Protein AF-A0A9P1DN57-F1 (afdb_monomer)

Organism: NCBI:txid2562237

Mean predicted aligned error: 20.78 Å

Foldseek 3Di:
DDDDDDDDDDDDDDDDDDDDDDDDDDDDDDDDDDDPDPPPPPDPDDDDDDDDDDDDDDDDDDDDDDDPDPDPPPLQVLLLVLQVVLLVPADPDDKDKDQDDDSVVSVCVSCVQWAWGMKIKDFFDFWADDDPDDDDPLAFQKKDKWFAAQPPRHIDPPDDIDGDPPDDPCVRGDTHHGGRMMMIITTHGDDPDDDPPDDPPPDDDDDDDDDDDDDDDDDDDDDDDDDDDDDDDDDDDDDD

Sequence (240 aa):
MKASSMTNEKALGCPLLMFHSHHGERNGPDEGESDVKRRRLNAKTTNPAGYPETAVPKDPDACPAGQVVPPASSQTDLQQEILMKALKIAPRVGKMVLERGELFEELQMLFPEYRIRVIELCKGTDRFRKPPVRLVSQEAPWRLSLGLHRHQLETVDLGPWMQWQGLSNRELCSKSPPLRLLISVFAQKTIPNSSEEKAPPSQSFEGMNPDDTQVENKRLGRASGAIGRDKTLGVDLHKG

Solvent-accessible surface area (backbone atoms only — not comparable to full-atom values): 16726 Å² total; per-residue (Å²): 136,84,87,83,88,83,87,90,86,82,90,80,82,83,85,78,86,80,81,84,84,81,90,80,91,81,91,85,86,84,89,82,92,72,84,85,66,77,82,77,82,82,73,83,78,77,79,81,88,84,76,88,84,78,78,85,82,89,84,90,84,81,85,81,82,84,79,87,69,81,78,74,52,65,65,55,52,52,48,44,51,51,52,56,53,48,58,72,73,41,44,92,73,63,74,39,78,40,78,63,56,70,74,49,50,56,50,36,68,74,38,72,62,32,50,68,58,40,34,37,33,35,49,66,38,46,47,45,70,66,77,92,61,93,71,62,88,79,60,40,40,32,36,37,47,47,33,25,31,58,82,82,66,41,75,45,93,66,61,70,76,37,78,49,80,87,51,52,73,66,64,41,46,29,80,45,71,60,20,40,31,41,39,40,40,28,16,24,74,54,75,79,82,76,72,87,75,75,75,76,83,78,75,84,77,77,90,76,86,90,83,86,83,88,79,89,87,82,89,89,78,89,78,89,83,88,82,90,79,92,84,84,87,87,85,90,81,90,85,136

pLDDT: mean 71.68, std 24.77, range [34.81, 98.62]

Radius of gyration: 38.37 Å; Cα contacts (8 Å, |Δi|>4): 231; chains: 1; bounding box: 112×97×105 Å

Nearest PDB structures (foldseek):
  8pe9-assembly1_A  TM=3.101E-01  e=2.186E+00  Homo sapiens

Structure (mmCIF, N/CA/C/O backbone):
data_AF-A0A9P1DN57-F1
#
_entry.id   AF-A0A9P1DN57-F1
#
loop_
_atom_site.group_PDB
_atom_site.id
_atom_site.type_symbol
_atom_site.label_atom_id
_atom_site.label_alt_id
_atom_site.label_comp_id
_atom_site.label_asym_id
_atom_site.label_entity_id
_atom_site.label_seq_id
_atom_site.pdbx_PDB_ins_code
_atom_site.Cartn_x
_atom_site.Cartn_y
_atom_site.Cartn_z
_atom_site.occupancy
_atom_site.B_iso_or_equiv
_atom_site.auth_seq_id
_atom_site.auth_comp_id
_atom_site.auth_asym_id
_atom_site.auth_atom_id
_atom_site.pdbx_PDB_model_num
ATOM 1 N N . MET A 1 1 ? 11.792 -67.894 -7.947 1.00 38.78 1 MET A N 1
ATOM 2 C CA . MET A 1 1 ? 11.966 -67.525 -9.369 1.00 38.78 1 MET A CA 1
ATOM 3 C C . MET A 1 1 ? 10.755 -66.714 -9.809 1.00 38.78 1 MET A C 1
ATOM 5 O O . MET A 1 1 ? 9.648 -67.153 -9.548 1.00 38.78 1 MET A O 1
ATOM 9 N N . LYS A 1 2 ? 11.020 -65.577 -10.467 1.00 41.06 2 LYS A N 1
ATOM 10 C CA . LYS A 1 2 ? 10.132 -64.708 -11.269 1.00 41.06 2 LYS A CA 1
ATOM 11 C C . LYS A 1 2 ? 9.012 -63.907 -10.577 1.00 41.06 2 LYS A C 1
ATOM 13 O O . LYS A 1 2 ? 7.957 -64.414 -10.225 1.00 41.06 2 LYS A O 1
ATOM 18 N N . ALA A 1 3 ? 9.290 -62.604 -10.511 1.00 42.53 3 ALA A N 1
ATOM 19 C CA . ALA A 1 3 ? 8.344 -61.497 -10.508 1.00 42.53 3 ALA A CA 1
ATOM 20 C C . ALA A 1 3 ? 7.537 -61.428 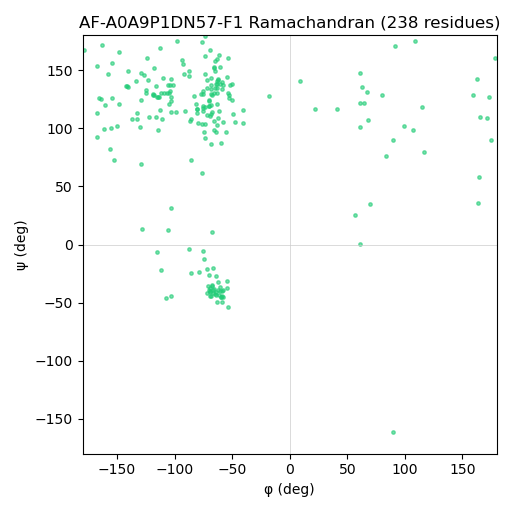-11.818 1.00 42.53 3 ALA A C 1
ATOM 22 O O . ALA A 1 3 ? 8.024 -61.900 -12.845 1.00 42.53 3 ALA A O 1
ATOM 23 N N . SER A 1 4 ? 6.384 -60.751 -11.784 1.00 51.56 4 SER A N 1
ATOM 24 C CA . SER A 1 4 ? 5.939 -59.874 -12.876 1.00 51.56 4 SER A CA 1
ATOM 25 C C . SER A 1 4 ? 4.880 -58.881 -12.392 1.00 51.56 4 SER A C 1
ATOM 27 O O . SER A 1 4 ? 3.819 -59.253 -11.900 1.00 51.56 4 SER A O 1
ATOM 29 N N . SER A 1 5 ? 5.239 -57.609 -12.545 1.00 45.25 5 SER A N 1
ATOM 30 C CA . SER A 1 5 ? 4.415 -56.406 -12.464 1.00 45.25 5 SER A CA 1
ATOM 31 C C . SER A 1 5 ? 3.532 -56.289 -13.710 1.00 45.25 5 SER A C 1
ATOM 33 O O . SER A 1 5 ? 3.994 -56.623 -14.800 1.00 45.25 5 SER A O 1
ATOM 35 N N . MET A 1 6 ? 2.317 -55.750 -13.577 1.00 46.22 6 MET A N 1
ATOM 36 C CA . MET A 1 6 ? 1.665 -55.026 -14.673 1.00 46.22 6 MET A CA 1
ATOM 37 C C . MET A 1 6 ? 1.002 -53.760 -14.128 1.00 46.22 6 MET A C 1
ATOM 39 O O . MET A 1 6 ? -0.005 -53.800 -13.424 1.00 46.22 6 MET A O 1
ATOM 43 N N . THR A 1 7 ? 1.619 -52.636 -14.472 1.00 47.09 7 THR A N 1
ATOM 44 C CA . THR A 1 7 ? 1.080 -51.280 -14.444 1.00 47.09 7 THR A CA 1
ATOM 45 C C . THR A 1 7 ? 0.060 -51.107 -15.575 1.00 47.09 7 THR A C 1
ATOM 47 O O . THR A 1 7 ? 0.246 -51.623 -16.676 1.00 47.09 7 THR A O 1
ATOM 50 N N . ASN A 1 8 ? -1.030 -50.382 -15.307 1.00 43.28 8 ASN A N 1
ATOM 51 C CA . ASN A 1 8 ? -1.990 -49.945 -16.321 1.00 43.28 8 ASN A CA 1
ATOM 52 C C . ASN A 1 8 ? -1.877 -48.429 -16.485 1.00 43.28 8 ASN A C 1
ATOM 54 O O . ASN A 1 8 ? -2.291 -47.659 -15.622 1.00 43.28 8 ASN A O 1
ATOM 58 N N . GLU A 1 9 ? -1.317 -48.037 -17.616 1.00 49.59 9 GLU A N 1
ATOM 59 C CA . GLU A 1 9 ? -1.220 -46.680 -18.121 1.00 49.59 9 GLU A CA 1
ATOM 60 C C . GLU A 1 9 ? -1.906 -46.682 -19.488 1.00 49.59 9 GLU A C 1
ATOM 62 O O . GLU A 1 9 ? -1.425 -47.292 -20.442 1.00 49.59 9 GLU A O 1
ATOM 67 N N . LYS A 1 10 ? -3.073 -46.038 -19.587 1.00 50.28 10 LYS A N 1
ATOM 68 C CA . LYS A 1 10 ? -3.691 -45.724 -20.877 1.00 50.28 10 LYS A CA 1
ATOM 69 C C . LYS A 1 10 ? -4.150 -44.278 -20.900 1.00 50.28 10 LYS A C 1
ATOM 71 O O . LYS A 1 10 ? -5.107 -43.879 -20.244 1.00 50.28 10 LYS A O 1
ATOM 76 N N . ALA A 1 11 ? -3.389 -43.530 -21.685 1.00 44.34 11 ALA A N 1
ATOM 77 C CA . ALA A 1 11 ? -3.623 -42.174 -22.117 1.00 44.34 11 ALA A CA 1
ATOM 78 C C . ALA A 1 11 ? -4.897 -42.055 -22.969 1.00 44.34 11 ALA A C 1
ATOM 80 O O . ALA A 1 11 ? -5.141 -42.852 -23.873 1.00 44.34 11 ALA A O 1
ATOM 81 N N . LEU A 1 12 ? -5.654 -40.994 -22.713 1.00 53.34 12 LEU A N 1
ATOM 82 C CA . LEU A 1 12 ? -6.628 -40.376 -23.610 1.00 53.34 12 LEU A CA 1
ATOM 83 C C . LEU A 1 12 ? -6.277 -38.881 -23.516 1.00 53.34 12 LEU A C 1
ATOM 85 O O . LEU A 1 12 ? -6.282 -38.329 -22.424 1.00 53.34 12 LEU A O 1
ATOM 89 N N . GLY A 1 13 ? -5.785 -38.189 -24.537 1.00 39.78 13 GLY A N 1
ATOM 90 C CA . GLY A 1 13 ? -6.228 -38.179 -25.925 1.00 39.78 13 GLY A CA 1
ATOM 91 C C . GLY A 1 13 ? -6.709 -36.753 -26.201 1.00 39.78 13 GLY A C 1
ATOM 92 O O . GLY A 1 13 ? -7.896 -36.473 -26.094 1.00 39.78 13 GLY A O 1
ATOM 93 N N . CYS A 1 14 ? -5.769 -35.834 -26.443 1.00 38.41 14 CYS A N 1
ATOM 94 C CA . CYS A 1 14 ? -6.040 -34.425 -26.733 1.00 38.41 14 CYS A CA 1
ATOM 95 C C . CYS A 1 14 ? -6.690 -34.284 -28.123 1.00 38.41 14 CYS A C 1
ATOM 97 O O . CYS A 1 14 ? -6.072 -34.710 -29.102 1.00 38.41 14 CYS A O 1
ATOM 99 N N . PRO A 1 15 ? -7.879 -33.671 -28.265 1.00 46.28 15 PRO A N 1
ATOM 100 C CA . PRO A 1 15 ? -8.446 -33.410 -29.579 1.00 46.28 15 PRO A CA 1
ATOM 101 C C . PRO A 1 15 ? -7.817 -32.159 -30.208 1.00 46.28 15 PRO A C 1
ATOM 103 O O . PRO A 1 15 ? -7.979 -31.030 -29.744 1.00 46.28 15 PRO A O 1
ATOM 106 N N . LEU A 1 16 ? -7.084 -32.417 -31.288 1.00 44.28 16 LEU A N 1
ATOM 107 C CA . LEU A 1 16 ? -6.555 -31.478 -32.269 1.00 44.28 16 LEU A CA 1
ATOM 108 C C . LEU A 1 16 ? -7.719 -30.779 -32.999 1.00 44.28 16 LEU A C 1
ATOM 110 O O . LEU A 1 16 ? -8.537 -31.437 -33.639 1.00 44.28 16 LEU A O 1
ATOM 114 N N . LEU A 1 17 ? -7.792 -29.449 -32.918 1.00 46.12 17 LEU A N 1
ATOM 115 C CA . LEU A 1 17 ? -8.723 -28.644 -33.713 1.00 46.12 17 LEU A CA 1
ATOM 116 C C . LEU A 1 17 ? -8.255 -28.621 -35.177 1.00 46.12 17 LEU A C 1
ATOM 118 O O . LEU A 1 17 ? -7.221 -28.034 -35.496 1.00 46.12 17 LEU A O 1
ATOM 122 N N . MET A 1 18 ? -9.019 -29.269 -36.059 1.00 45.22 18 MET A N 1
ATOM 123 C CA . MET A 1 18 ? -8.832 -29.212 -37.509 1.00 45.22 18 MET A CA 1
ATOM 124 C C . MET A 1 18 ? -9.441 -27.928 -38.084 1.00 45.22 18 MET A C 1
ATOM 126 O O . MET A 1 18 ? -10.657 -27.734 -38.056 1.00 45.22 18 MET A O 1
ATOM 130 N N . PHE A 1 19 ? -8.594 -27.073 -38.653 1.00 45.06 19 PHE A N 1
ATOM 131 C CA . PHE A 1 19 ? -9.013 -25.968 -39.510 1.00 45.06 19 PHE A CA 1
ATOM 132 C C . PHE A 1 19 ? -9.296 -26.506 -40.917 1.00 45.06 19 PHE A C 1
ATOM 134 O O . PHE A 1 19 ? -8.399 -27.012 -41.590 1.00 45.06 19 PHE A O 1
ATOM 141 N N . HIS A 1 20 ? -10.549 -26.402 -41.358 1.00 45.03 20 HIS A N 1
ATOM 142 C CA . HIS A 1 20 ? -10.936 -26.695 -42.734 1.00 45.03 20 HIS A CA 1
ATOM 143 C C . HIS A 1 20 ? -10.482 -25.551 -43.648 1.00 45.03 20 HIS A C 1
ATOM 145 O O . HIS A 1 20 ? -10.901 -24.406 -43.484 1.00 45.03 20 HIS A O 1
ATOM 151 N N . SER A 1 21 ? -9.620 -25.882 -44.610 1.00 37.59 21 SER A N 1
ATOM 152 C CA . SER A 1 21 ? -9.239 -25.012 -45.723 1.00 37.59 21 SER A CA 1
ATOM 153 C C . SER A 1 21 ? -10.307 -25.088 -46.812 1.00 37.59 21 SER A C 1
ATOM 155 O O . SER A 1 21 ? -10.542 -26.161 -47.362 1.00 37.59 21 SER A O 1
ATOM 157 N N . HIS A 1 22 ? -10.923 -23.957 -47.153 1.00 49.34 22 HIS A N 1
ATOM 158 C CA . HIS A 1 22 ? -11.668 -23.814 -48.401 1.00 49.34 22 HIS A CA 1
ATOM 159 C C . HIS A 1 22 ? -10.832 -23.009 -49.397 1.00 49.34 22 HIS A C 1
ATOM 161 O O . HIS A 1 22 ? -10.557 -21.829 -49.192 1.00 49.34 22 HIS A O 1
ATOM 167 N N . HIS A 1 23 ? -10.430 -23.692 -50.469 1.00 41.44 23 HIS A N 1
ATOM 168 C CA . HIS A 1 23 ? -9.879 -23.112 -51.688 1.00 41.44 23 HIS A CA 1
ATOM 169 C C . HIS A 1 23 ? -10.924 -22.233 -52.384 1.00 41.44 23 HIS A C 1
ATOM 171 O O . HIS A 1 23 ? -12.063 -22.651 -52.591 1.00 41.44 23 HIS A O 1
ATOM 177 N N . GLY A 1 24 ? -10.496 -21.051 -52.816 1.00 36.50 24 GLY A N 1
ATOM 178 C CA . GLY A 1 24 ? -11.233 -20.179 -53.720 1.00 36.50 24 GLY A CA 1
ATOM 179 C C . GLY A 1 24 ? -10.263 -19.258 -54.447 1.00 36.50 24 GLY A C 1
ATOM 180 O O . GLY A 1 24 ? -10.057 -18.127 -54.024 1.00 36.50 24 GLY A O 1
ATOM 181 N N . GLU A 1 25 ? -9.647 -19.754 -55.522 1.00 35.12 25 GLU A N 1
ATOM 182 C CA . GLU A 1 25 ? -8.925 -18.920 -56.484 1.00 35.12 25 GLU A CA 1
ATOM 183 C C . GLU A 1 25 ? -9.915 -18.204 -57.413 1.00 35.12 25 GLU A C 1
ATOM 185 O O . GLU A 1 25 ? -10.763 -18.840 -58.049 1.00 35.12 25 GLU A O 1
ATOM 190 N N . ARG A 1 26 ? -9.765 -16.881 -57.555 1.00 39.47 26 ARG A N 1
ATOM 191 C CA . ARG A 1 26 ? -10.057 -16.184 -58.813 1.00 39.47 26 ARG A CA 1
ATOM 192 C C . ARG A 1 26 ? -9.241 -14.888 -58.918 1.00 39.47 26 ARG A C 1
ATOM 194 O O . ARG A 1 26 ? -9.265 -14.056 -58.021 1.00 39.47 26 ARG A O 1
ATOM 201 N N . ASN A 1 27 ? -8.517 -14.795 -60.031 1.00 37.38 27 ASN A N 1
ATOM 202 C CA . ASN A 1 27 ? -7.545 -13.776 -60.436 1.00 37.38 27 ASN A CA 1
ATOM 203 C C . ASN A 1 27 ? -8.120 -12.359 -60.648 1.00 37.38 27 ASN A C 1
ATOM 205 O O . ASN A 1 27 ? -9.232 -12.220 -61.156 1.00 37.38 27 ASN A O 1
ATOM 209 N N . GLY A 1 28 ? -7.292 -11.335 -60.395 1.00 34.81 28 GLY A N 1
ATOM 210 C CA . GLY A 1 28 ? -7.448 -9.948 -60.870 1.00 34.81 28 GLY A CA 1
ATOM 211 C C . GLY A 1 28 ? -6.394 -9.003 -60.249 1.00 34.81 28 GLY A C 1
ATOM 212 O O . GLY A 1 28 ? -6.261 -9.048 -59.030 1.00 34.81 28 GLY A O 1
ATOM 213 N N . PRO A 1 29 ? -5.617 -8.218 -61.030 1.00 47.22 29 PRO A N 1
ATOM 214 C CA . PRO A 1 29 ? -4.347 -7.629 -60.586 1.00 47.22 29 PRO A CA 1
ATOM 215 C C . PRO A 1 29 ? -4.455 -6.167 -60.110 1.00 47.22 29 PRO A C 1
ATOM 217 O O . PRO A 1 29 ? -5.476 -5.516 -60.307 1.00 47.22 29 PRO A O 1
ATOM 220 N N . ASP A 1 30 ? -3.311 -5.681 -59.621 1.00 38.56 30 ASP A N 1
ATOM 221 C CA . ASP A 1 30 ? -2.831 -4.292 -59.702 1.00 38.56 30 ASP A CA 1
ATOM 222 C C . ASP A 1 30 ? -3.024 -3.379 -58.471 1.00 38.56 30 ASP A C 1
ATOM 224 O O . ASP A 1 30 ? -4.092 -2.845 -58.192 1.00 38.56 30 ASP A O 1
ATOM 228 N N . GLU A 1 31 ? -1.896 -3.240 -57.766 1.00 41.47 31 GLU A N 1
ATOM 229 C CA . GLU A 1 31 ? -1.308 -2.010 -57.214 1.00 41.47 31 GLU A CA 1
ATOM 230 C C . GLU A 1 31 ? -2.026 -1.203 -56.118 1.00 41.47 31 GLU A C 1
ATOM 232 O O . GLU A 1 31 ? -3.122 -0.673 -56.262 1.00 41.47 31 GLU A O 1
ATOM 237 N N . GLY A 1 32 ? -1.323 -1.034 -54.990 1.00 39.16 32 GLY A N 1
ATOM 238 C CA . GLY A 1 32 ? -1.778 -0.165 -53.905 1.00 39.16 32 GLY A CA 1
ATOM 239 C C . GLY A 1 32 ? -1.062 -0.370 -52.577 1.00 39.16 32 GLY A C 1
ATOM 240 O O . GLY A 1 32 ? -1.680 -0.668 -51.561 1.00 39.16 32 GLY A O 1
ATOM 241 N N . GLU A 1 33 ? 0.254 -0.216 -52.591 1.00 43.34 33 GLU A N 1
ATOM 242 C CA . GLU A 1 33 ? 1.122 -0.112 -51.424 1.00 43.34 33 GLU A CA 1
ATOM 243 C C . GLU A 1 33 ? 0.629 0.935 -50.401 1.00 43.34 33 GLU A C 1
ATOM 245 O O . GLU A 1 33 ? 0.467 2.110 -50.714 1.00 43.34 33 GLU A O 1
ATOM 250 N N . SER A 1 34 ? 0.429 0.530 -49.143 1.00 49.06 34 SER A N 1
ATOM 251 C CA . SER A 1 34 ? 0.938 1.279 -47.984 1.00 49.06 34 SER A CA 1
ATOM 252 C C . SER A 1 34 ? 0.843 0.435 -46.712 1.00 49.06 34 SER A C 1
ATOM 254 O O . SER A 1 34 ? -0.145 0.411 -45.979 1.00 49.06 34 SER A O 1
ATOM 256 N N . ASP A 1 35 ? 1.948 -0.257 -46.446 1.00 43.09 35 ASP A N 1
ATOM 257 C CA . ASP A 1 35 ? 2.364 -0.705 -45.122 1.00 43.09 35 ASP A CA 1
ATOM 258 C C . ASP A 1 35 ? 2.227 0.495 -44.166 1.00 43.09 35 ASP A C 1
ATOM 260 O O . ASP A 1 35 ? 3.024 1.435 -44.222 1.00 43.09 35 ASP A O 1
ATOM 264 N N . VAL A 1 36 ? 1.211 0.521 -43.292 1.00 53.50 36 VAL A N 1
ATOM 265 C CA . VAL A 1 36 ? 1.113 1.536 -42.223 1.00 53.50 36 VAL A CA 1
ATOM 266 C C . VAL A 1 36 ? 2.111 1.165 -41.123 1.00 53.50 36 VAL A C 1
ATOM 268 O O . VAL A 1 36 ? 1.787 0.879 -39.967 1.00 53.50 36 VAL A O 1
ATOM 271 N N . LYS A 1 37 ? 3.385 1.158 -41.514 1.00 53.44 37 LYS A N 1
ATOM 272 C CA . LYS A 1 37 ? 4.540 1.118 -40.641 1.00 53.44 37 LYS A CA 1
ATOM 273 C C . LYS A 1 37 ? 4.561 2.437 -39.898 1.00 53.44 37 LYS A C 1
ATOM 275 O O . LYS A 1 37 ? 4.752 3.507 -40.474 1.00 53.44 37 LYS A O 1
ATOM 280 N N . ARG A 1 38 ? 4.358 2.352 -38.586 1.00 59.41 38 ARG A N 1
ATOM 281 C CA . ARG A 1 38 ? 4.538 3.455 -37.638 1.00 59.41 38 ARG A CA 1
ATOM 282 C C . ARG A 1 38 ? 5.790 4.254 -38.008 1.00 59.41 38 ARG A C 1
ATOM 284 O O . ARG A 1 38 ? 6.905 3.734 -37.945 1.00 59.41 38 ARG A O 1
ATOM 291 N N . ARG A 1 39 ? 5.593 5.519 -38.385 1.00 56.03 39 ARG A N 1
ATOM 292 C CA . ARG A 1 39 ? 6.660 6.471 -38.701 1.00 56.03 39 ARG A CA 1
ATOM 293 C C . ARG A 1 39 ? 7.568 6.608 -37.477 1.00 56.03 39 ARG A C 1
ATOM 295 O O . ARG A 1 39 ? 7.195 7.216 -36.477 1.00 56.03 39 ARG A O 1
ATOM 302 N N . ARG A 1 40 ? 8.754 6.003 -37.537 1.00 62.09 40 ARG A N 1
ATOM 303 C CA . ARG A 1 40 ? 9.794 6.131 -36.513 1.00 62.09 40 ARG A CA 1
ATOM 304 C C . ARG A 1 40 ? 10.404 7.526 -36.670 1.00 62.09 40 ARG A C 1
ATOM 306 O O . ARG A 1 40 ? 11.225 7.746 -37.555 1.00 62.09 40 ARG A O 1
ATOM 313 N N . LEU A 1 41 ? 9.934 8.490 -35.877 1.00 56.72 41 LEU A N 1
ATOM 314 C CA . LEU A 1 41 ? 10.502 9.839 -35.833 1.00 56.72 41 LEU A CA 1
ATOM 315 C C . LEU A 1 41 ? 11.901 9.773 -35.207 1.00 56.72 41 LEU A C 1
ATOM 317 O O . LEU A 1 41 ? 12.068 9.961 -34.008 1.00 56.72 41 LEU A O 1
ATOM 321 N N . ASN A 1 42 ? 12.916 9.513 -36.027 1.00 55.50 42 ASN A N 1
ATOM 322 C CA . ASN A 1 42 ? 14.298 9.815 -35.678 1.00 55.50 42 ASN A CA 1
ATOM 323 C C . ASN A 1 42 ? 14.568 11.277 -36.056 1.00 55.50 42 ASN A C 1
ATOM 325 O O . ASN A 1 42 ? 15.244 11.556 -37.043 1.00 55.50 42 ASN A O 1
ATOM 329 N N . ALA A 1 43 ? 14.006 12.216 -35.294 1.00 54.88 43 ALA A N 1
ATOM 330 C CA . ALA A 1 43 ? 14.438 13.605 -35.355 1.00 54.88 43 ALA A CA 1
ATOM 331 C C . ALA A 1 43 ? 15.626 13.764 -34.400 1.00 54.88 43 ALA A C 1
ATOM 333 O O . ALA A 1 43 ? 15.478 13.705 -33.181 1.00 54.88 43 ALA A O 1
ATOM 334 N N . LYS A 1 44 ? 16.824 13.918 -34.969 1.00 52.94 44 LYS A N 1
ATOM 335 C CA . LYS A 1 44 ? 17.994 14.431 -34.253 1.00 52.94 44 LYS A CA 1
ATOM 336 C C . LYS A 1 44 ? 17.687 15.874 -33.853 1.00 52.94 44 LYS A C 1
ATOM 338 O O . LYS A 1 44 ? 17.839 16.777 -34.668 1.00 52.94 44 LYS A O 1
ATOM 343 N N . THR A 1 45 ? 17.243 16.090 -32.621 1.00 53.38 45 THR A N 1
ATOM 344 C CA . THR A 1 45 ? 17.212 17.434 -32.040 1.00 53.38 45 THR A CA 1
ATOM 345 C C . THR A 1 45 ? 18.647 17.816 -31.705 1.00 53.38 45 THR A C 1
ATOM 347 O O . THR A 1 45 ? 19.231 17.303 -30.753 1.00 53.38 45 THR A O 1
ATOM 350 N N . THR A 1 46 ? 19.245 18.677 -32.525 1.00 63.97 46 THR A N 1
ATOM 351 C CA . THR A 1 46 ? 20.495 19.352 -32.180 1.00 63.97 46 THR A CA 1
ATOM 352 C C . THR A 1 46 ? 20.170 20.357 -31.081 1.00 63.97 46 THR A C 1
ATOM 354 O O . THR A 1 46 ? 19.331 21.234 -31.284 1.00 63.97 46 THR A O 1
ATOM 357 N N . ASN A 1 47 ? 20.782 20.208 -29.912 1.00 51.38 47 ASN A N 1
ATOM 358 C CA . ASN A 1 47 ? 20.632 21.160 -28.818 1.00 51.38 47 ASN A CA 1
ATOM 359 C C . ASN A 1 47 ? 21.324 22.481 -29.226 1.00 51.38 47 ASN A C 1
ATOM 361 O O . ASN A 1 47 ? 22.513 22.428 -29.552 1.00 51.38 47 ASN A O 1
ATOM 365 N N . PRO A 1 48 ? 20.632 23.634 -29.298 1.00 60.66 48 PRO A N 1
ATOM 366 C CA . PRO A 1 48 ? 21.280 24.893 -29.651 1.00 60.66 48 PRO A CA 1
ATOM 367 C C . PRO A 1 48 ? 22.306 25.298 -28.582 1.00 60.66 48 PRO A C 1
ATOM 369 O O . PRO A 1 48 ? 22.045 25.225 -27.383 1.00 60.66 48 PRO A O 1
ATOM 372 N N . ALA A 1 49 ? 23.491 25.710 -29.038 1.00 57.72 49 ALA A N 1
ATOM 373 C CA . ALA A 1 49 ? 24.587 26.172 -28.195 1.00 57.72 49 ALA A CA 1
ATOM 374 C C . ALA A 1 49 ? 24.243 27.527 -27.559 1.00 57.72 49 ALA A C 1
ATOM 376 O O . ALA A 1 49 ? 23.934 28.479 -28.274 1.00 57.72 49 ALA A O 1
ATOM 377 N N . GLY A 1 50 ? 24.309 27.622 -26.229 1.00 50.84 50 GLY A N 1
ATOM 378 C CA . GLY A 1 50 ? 24.072 28.899 -25.552 1.00 50.84 50 GLY A CA 1
ATOM 379 C C . GLY A 1 50 ? 23.790 28.841 -24.055 1.00 50.84 50 GLY A C 1
ATOM 380 O O . GLY A 1 50 ? 22.999 29.649 -23.583 1.00 50.84 50 GLY A O 1
ATOM 381 N N . TYR A 1 51 ? 24.412 27.932 -23.299 1.00 47.66 51 TYR A N 1
ATOM 382 C CA . TYR A 1 51 ? 24.432 28.049 -21.836 1.00 47.66 51 TYR A CA 1
ATOM 383 C C . TYR A 1 51 ? 25.876 28.195 -21.346 1.00 47.66 51 TYR A C 1
ATOM 385 O O . TYR A 1 51 ? 26.719 27.398 -21.761 1.00 47.66 51 TYR A O 1
ATOM 393 N N . PRO A 1 52 ? 26.184 29.210 -20.516 1.00 50.19 52 PRO A N 1
ATOM 394 C CA . PRO A 1 52 ? 27.532 29.426 -20.017 1.00 50.19 52 PRO A CA 1
ATOM 395 C C . PRO A 1 52 ? 27.963 28.282 -19.097 1.00 50.19 52 PRO A C 1
ATOM 397 O O . PRO A 1 52 ? 27.257 27.877 -18.174 1.00 50.19 52 PRO A O 1
ATOM 400 N N . GLU A 1 53 ? 29.154 27.786 -19.398 1.00 50.09 53 GLU A N 1
ATOM 401 C CA . GLU A 1 53 ? 29.911 26.769 -18.687 1.00 50.09 53 GLU A CA 1
ATOM 402 C C . GLU A 1 53 ? 30.324 27.299 -17.310 1.00 50.09 53 GLU A C 1
ATOM 404 O O . GLU A 1 53 ? 31.282 28.058 -17.174 1.00 50.09 53 GLU A O 1
ATOM 409 N N . THR A 1 54 ? 29.582 26.936 -16.264 1.00 45.41 54 THR A N 1
ATOM 410 C CA . THR A 1 54 ? 30.034 27.172 -14.892 1.00 45.41 54 THR A CA 1
ATOM 411 C C . THR A 1 54 ? 30.904 26.012 -14.440 1.00 45.41 54 THR A C 1
ATOM 413 O O . THR A 1 54 ? 30.423 24.909 -14.182 1.00 45.41 54 THR A O 1
ATOM 416 N N . ALA A 1 55 ? 32.194 26.331 -14.397 1.00 43.22 55 ALA A N 1
ATOM 417 C CA . ALA A 1 55 ? 33.322 25.637 -13.803 1.00 43.22 55 ALA A CA 1
ATOM 418 C C . ALA A 1 55 ? 32.986 24.567 -12.751 1.00 43.22 55 ALA A C 1
ATOM 420 O O . ALA A 1 55 ? 32.358 24.824 -11.726 1.00 43.22 55 ALA A O 1
ATOM 421 N N . VAL A 1 56 ? 33.547 23.384 -12.985 1.00 52.78 56 VAL A N 1
ATOM 422 C CA . VAL A 1 56 ? 33.883 22.404 -11.952 1.00 52.78 56 VAL A CA 1
ATOM 423 C C . VAL A 1 56 ? 35.085 22.936 -11.164 1.00 52.78 56 VAL A C 1
ATOM 425 O O . VAL A 1 56 ? 36.079 23.307 -11.790 1.00 52.78 56 VAL A O 1
ATOM 428 N N . PRO A 1 57 ? 35.071 22.879 -9.824 1.00 47.97 57 PRO A N 1
ATOM 429 C CA . PRO A 1 57 ? 36.311 22.684 -9.082 1.00 47.97 57 PRO A CA 1
ATOM 430 C C . PRO A 1 57 ? 36.390 21.247 -8.562 1.00 47.97 57 PRO A C 1
ATOM 432 O O . PRO A 1 57 ? 35.533 20.783 -7.812 1.00 47.97 57 PRO A O 1
ATOM 435 N N . LYS A 1 58 ? 37.445 20.550 -8.984 1.00 43.66 58 LYS A N 1
ATOM 436 C CA . LYS A 1 58 ? 38.026 19.422 -8.257 1.00 43.66 58 LYS A CA 1
ATOM 437 C C . LYS A 1 58 ? 38.967 20.021 -7.212 1.00 43.66 58 LYS A C 1
ATOM 439 O O . LYS A 1 58 ? 39.779 20.855 -7.593 1.00 43.66 58 LYS A O 1
ATOM 444 N N . ASP A 1 59 ? 38.835 19.642 -5.944 1.00 47.12 59 ASP A N 1
ATOM 445 C CA . ASP A 1 59 ? 39.880 18.905 -5.215 1.00 47.12 59 ASP A CA 1
ATOM 446 C C . ASP A 1 59 ? 39.492 18.626 -3.743 1.00 47.12 59 ASP A C 1
ATOM 448 O O . ASP A 1 59 ? 38.543 19.232 -3.234 1.00 47.12 59 ASP A O 1
ATOM 452 N N . PRO A 1 60 ? 40.151 17.639 -3.097 1.00 62.56 60 PRO A N 1
ATOM 453 C CA . PRO A 1 60 ? 39.684 16.931 -1.909 1.00 62.56 60 PRO A CA 1
ATOM 454 C C . PRO A 1 60 ? 40.409 17.379 -0.634 1.00 62.56 60 PRO A C 1
ATOM 456 O O . PRO A 1 60 ? 41.630 17.364 -0.605 1.00 62.56 60 PRO A O 1
ATOM 459 N N . ASP A 1 61 ? 39.676 17.700 0.430 1.00 47.44 61 ASP A N 1
ATOM 460 C CA . ASP A 1 61 ? 40.013 17.345 1.817 1.00 47.44 61 ASP A CA 1
ATOM 461 C C . ASP A 1 61 ? 38.924 17.853 2.778 1.00 47.44 61 ASP A C 1
ATOM 463 O O . ASP A 1 61 ? 38.099 18.688 2.412 1.00 47.44 61 ASP A O 1
ATOM 467 N N . ALA A 1 62 ? 38.984 17.379 4.021 1.00 37.38 62 ALA A N 1
ATOM 468 C CA . ALA A 1 6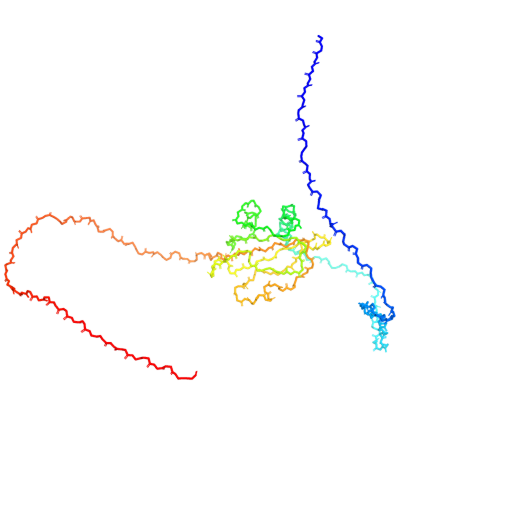2 ? 38.142 17.703 5.177 1.00 37.38 62 ALA A CA 1
ATOM 469 C C . ALA A 1 62 ? 36.875 16.849 5.360 1.00 37.38 62 ALA A C 1
ATOM 471 O O . ALA A 1 62 ? 35.755 17.188 4.982 1.00 37.38 62 ALA A O 1
ATOM 472 N N . CYS A 1 63 ? 37.072 15.764 6.108 1.00 45.44 63 CYS A N 1
ATOM 473 C CA . CYS A 1 63 ? 36.052 15.211 6.989 1.00 45.44 63 CYS A CA 1
ATOM 474 C C . CYS A 1 63 ? 35.616 16.270 8.021 1.00 45.44 63 CYS A C 1
ATOM 476 O O . CYS A 1 63 ? 36.481 16.806 8.718 1.00 45.44 63 CYS A O 1
ATOM 478 N N . PRO A 1 64 ? 34.312 16.473 8.263 1.00 47.03 64 PRO A N 1
ATOM 479 C CA . PRO A 1 64 ? 33.831 16.869 9.572 1.00 47.03 64 PRO A CA 1
ATOM 480 C C . PRO A 1 64 ? 33.316 15.622 10.286 1.00 47.03 64 PRO A C 1
ATOM 482 O O . PRO A 1 64 ? 32.341 14.984 9.887 1.00 47.03 64 PRO A O 1
ATOM 485 N N . ALA A 1 65 ? 34.020 15.276 11.355 1.00 47.69 65 ALA A N 1
ATOM 486 C CA . ALA A 1 65 ? 33.572 14.332 12.354 1.00 47.69 65 ALA A CA 1
ATOM 487 C C . ALA A 1 65 ? 32.198 14.727 12.927 1.00 47.69 65 ALA A C 1
ATOM 489 O O . ALA A 1 65 ? 31.931 15.897 13.191 1.00 47.69 65 ALA A O 1
ATOM 490 N N . GLY A 1 66 ? 31.391 13.706 13.221 1.00 49.16 66 GLY A N 1
ATOM 491 C CA . GLY A 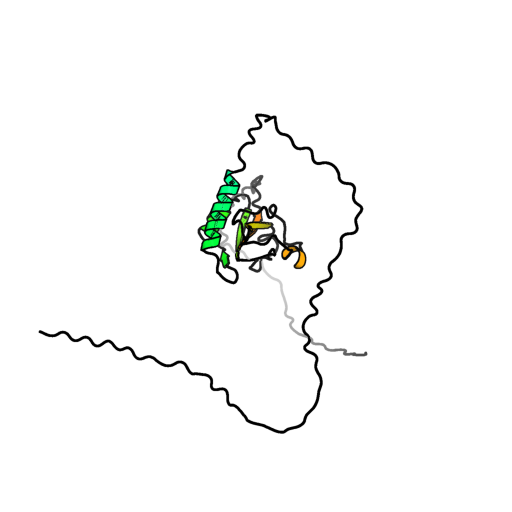1 66 ? 30.493 13.725 14.372 1.00 49.16 66 GLY A CA 1
ATOM 492 C C . GLY A 1 66 ? 29.150 14.424 14.191 1.00 49.16 66 GLY A C 1
ATOM 493 O O . GLY A 1 66 ? 28.900 15.450 14.812 1.00 49.16 66 GLY A O 1
ATOM 494 N N . GLN A 1 67 ? 28.222 13.765 13.500 1.00 44.78 67 GLN A N 1
ATOM 495 C CA . GLN A 1 67 ? 26.839 13.708 13.978 1.00 44.78 67 GLN A CA 1
ATOM 496 C C . GLN A 1 67 ? 26.389 12.250 13.951 1.00 44.78 67 GLN A C 1
ATOM 498 O O . GLN A 1 67 ? 26.08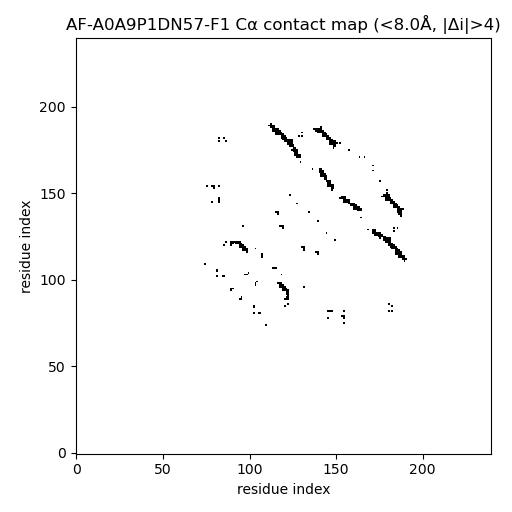7 11.688 12.902 1.00 44.78 67 GLN A O 1
ATOM 503 N N . VAL A 1 68 ? 26.399 11.617 15.124 1.00 51.56 68 VAL A N 1
ATOM 504 C CA . VAL A 1 68 ? 25.759 10.318 15.325 1.00 51.56 68 VAL A CA 1
ATOM 505 C C . VAL A 1 68 ? 24.259 10.591 15.345 1.00 51.56 68 VAL A C 1
ATOM 507 O O . VAL A 1 68 ? 23.691 10.958 16.370 1.00 51.56 68 VAL A O 1
ATOM 510 N N . VAL A 1 69 ? 23.632 10.503 14.176 1.00 55.19 69 VAL A N 1
ATOM 511 C CA . VAL A 1 69 ? 22.174 10.478 14.055 1.00 55.19 69 VAL A CA 1
ATOM 512 C C . VAL A 1 69 ? 21.707 9.145 14.662 1.00 55.19 69 VAL A C 1
ATOM 514 O O . VAL A 1 69 ? 22.280 8.107 14.321 1.00 55.19 69 VAL A O 1
ATOM 517 N N . PRO A 1 70 ? 20.725 9.121 15.580 1.00 51.38 70 PRO A N 1
ATOM 518 C CA . PRO A 1 70 ? 20.221 7.867 16.139 1.00 51.38 70 PRO A CA 1
ATOM 519 C C . PRO A 1 70 ? 19.607 7.008 15.013 1.00 51.38 70 PRO A C 1
ATOM 521 O O . PRO A 1 70 ? 18.991 7.559 14.097 1.00 51.38 70 PRO A O 1
ATOM 524 N N . PRO A 1 71 ? 19.786 5.675 15.020 1.00 47.94 71 PRO A N 1
ATOM 525 C CA . PRO A 1 71 ? 19.554 4.859 13.836 1.00 47.94 71 PRO A CA 1
ATOM 526 C C . PRO A 1 71 ? 18.055 4.653 13.583 1.00 47.94 71 PRO A C 1
ATOM 528 O O . PRO A 1 71 ? 17.416 3.797 14.187 1.00 47.94 71 PRO A O 1
ATOM 531 N N . ALA A 1 72 ? 17.509 5.371 12.603 1.00 52.84 72 ALA A N 1
ATOM 532 C CA . ALA A 1 72 ? 16.225 5.060 11.964 1.00 52.84 72 ALA A CA 1
ATOM 533 C C . ALA A 1 72 ? 16.258 3.747 11.136 1.00 52.84 72 ALA A C 1
ATOM 535 O O . ALA A 1 72 ? 15.343 3.467 10.360 1.00 52.84 72 ALA A O 1
ATOM 536 N N . SER A 1 73 ? 17.321 2.944 11.263 1.00 59.72 73 SER A N 1
ATOM 537 C CA . SER A 1 73 ? 17.543 1.736 10.467 1.00 59.72 73 SER A CA 1
ATOM 538 C C . SER A 1 73 ? 16.589 0.603 10.842 1.00 59.72 73 SER A C 1
ATOM 540 O O . SER A 1 73 ? 16.094 -0.079 9.953 1.00 59.72 73 SER A O 1
ATOM 542 N N . SER A 1 74 ? 16.222 0.455 12.120 1.00 80.69 74 SER A N 1
ATOM 543 C CA . SER A 1 74 ? 15.491 -0.732 12.592 1.00 80.69 74 SER A CA 1
ATOM 544 C C . SER A 1 74 ? 14.141 -0.948 11.900 1.00 80.69 74 SER A C 1
ATOM 546 O O . SER A 1 74 ? 13.839 -2.059 11.473 1.00 80.69 74 SER A O 1
ATOM 548 N N . GLN A 1 75 ? 13.328 0.099 11.738 1.00 86.81 75 GLN A N 1
ATOM 549 C CA . GLN A 1 75 ? 12.019 -0.039 11.096 1.00 86.81 75 GLN A CA 1
ATOM 550 C C . GLN A 1 75 ? 12.143 -0.308 9.592 1.00 86.81 75 GLN A C 1
ATOM 552 O O . GLN A 1 75 ? 11.390 -1.115 9.049 1.00 86.81 75 GLN A O 1
ATOM 557 N N . THR A 1 76 ? 13.095 0.345 8.924 1.00 91.19 76 THR A N 1
ATOM 558 C CA . THR A 1 76 ? 13.343 0.163 7.486 1.00 91.19 76 THR A CA 1
ATOM 559 C C . THR A 1 76 ? 13.858 -1.247 7.195 1.00 91.19 76 THR A C 1
ATOM 561 O O . THR A 1 76 ? 13.412 -1.876 6.235 1.00 91.19 76 THR A O 1
ATOM 564 N N . ASP A 1 77 ? 14.720 -1.781 8.062 1.00 93.31 77 ASP A N 1
ATOM 565 C CA . ASP A 1 77 ? 15.236 -3.148 7.971 1.00 93.31 77 ASP A CA 1
ATOM 566 C C . ASP A 1 77 ? 14.105 -4.181 8.132 1.00 93.31 77 ASP A C 1
ATOM 568 O O . ASP A 1 77 ? 13.989 -5.113 7.333 1.00 93.31 77 ASP A O 1
ATOM 572 N N . LEU A 1 78 ? 13.198 -3.971 9.096 1.00 95.19 78 LEU A N 1
ATOM 573 C CA . LEU A 1 78 ? 12.007 -4.814 9.276 1.00 95.19 78 LEU A CA 1
ATOM 574 C C . LEU A 1 78 ? 11.055 -4.737 8.072 1.00 95.19 78 LEU A C 1
ATOM 576 O O . LEU A 1 78 ? 10.526 -5.756 7.622 1.00 95.19 78 LEU A O 1
ATOM 580 N N . GLN A 1 79 ? 10.851 -3.543 7.508 1.00 96.00 79 GLN A N 1
ATOM 581 C CA . GLN A 1 79 ? 10.068 -3.377 6.281 1.00 96.00 79 GLN A CA 1
ATOM 582 C C . GLN A 1 79 ? 10.695 -4.132 5.109 1.00 96.00 79 GLN A C 1
ATOM 584 O O . GLN A 1 79 ? 9.973 -4.795 4.361 1.00 96.00 79 GLN A O 1
ATOM 589 N N . GLN A 1 80 ? 12.019 -4.058 4.954 1.00 96.69 80 GLN A N 1
ATOM 590 C CA . GLN A 1 80 ? 12.744 -4.795 3.925 1.00 96.69 80 GLN A CA 1
ATOM 591 C C . GLN A 1 80 ? 12.542 -6.305 4.095 1.00 96.69 80 GLN A C 1
ATOM 593 O O . GLN A 1 80 ? 12.243 -6.992 3.117 1.00 96.69 80 GLN A O 1
ATOM 598 N N . GLU A 1 81 ? 12.636 -6.835 5.317 1.00 97.12 81 GLU A N 1
ATOM 599 C CA . GLU A 1 81 ? 12.397 -8.257 5.588 1.00 97.12 81 GLU A CA 1
ATOM 600 C C . GLU A 1 81 ? 10.978 -8.686 5.177 1.00 97.12 81 GLU A C 1
ATOM 602 O O . GLU A 1 81 ? 10.808 -9.648 4.416 1.00 97.12 81 GLU A O 1
ATOM 607 N N . ILE A 1 82 ? 9.961 -7.935 5.608 1.00 98.00 82 ILE A N 1
ATOM 608 C CA . ILE A 1 82 ? 8.551 -8.169 5.263 1.00 98.00 82 ILE A CA 1
ATOM 609 C C . ILE A 1 82 ? 8.345 -8.113 3.747 1.00 98.00 82 ILE A C 1
ATOM 611 O O . ILE A 1 82 ? 7.685 -8.982 3.172 1.00 98.00 82 ILE A O 1
ATOM 615 N N . LEU A 1 83 ? 8.937 -7.131 3.066 1.00 98.38 83 LEU A N 1
ATOM 616 C CA . LEU A 1 83 ? 8.861 -7.002 1.612 1.00 98.38 83 LEU A CA 1
ATOM 617 C C . LEU A 1 83 ? 9.495 -8.202 0.899 1.00 98.38 83 LEU A C 1
ATOM 619 O O . LEU A 1 83 ? 8.941 -8.700 -0.085 1.00 98.38 83 LEU A O 1
ATOM 623 N N . MET A 1 84 ? 10.612 -8.720 1.407 1.00 98.12 84 MET A N 1
ATOM 624 C CA . MET A 1 84 ? 11.263 -9.910 0.858 1.00 98.12 84 MET A CA 1
ATOM 625 C C . MET A 1 84 ? 10.443 -11.185 1.094 1.00 98.12 84 MET A C 1
ATOM 627 O O . MET A 1 84 ? 10.358 -12.026 0.193 1.00 98.12 84 MET A O 1
ATOM 631 N N . LYS A 1 85 ? 9.782 -11.334 2.250 1.00 98.12 85 LYS A N 1
ATOM 632 C CA . LYS A 1 85 ? 8.818 -12.425 2.501 1.00 98.12 85 LYS A CA 1
ATOM 633 C C . LYS A 1 85 ? 7.618 -12.328 1.559 1.00 98.12 85 LYS A C 1
ATOM 635 O O . LYS A 1 85 ? 7.295 -13.290 0.859 1.00 98.12 85 LYS A O 1
ATOM 640 N N . ALA A 1 86 ? 7.020 -11.144 1.457 1.00 98.38 86 ALA A N 1
ATOM 641 C CA . ALA A 1 86 ? 5.904 -10.855 0.567 1.00 98.38 86 ALA A CA 1
ATOM 642 C C . ALA A 1 86 ? 6.242 -11.143 -0.906 1.00 98.38 86 ALA A C 1
ATOM 644 O O . ALA A 1 86 ? 5.422 -11.701 -1.638 1.00 98.38 86 ALA A O 1
ATOM 645 N N . LEU A 1 87 ? 7.469 -10.834 -1.343 1.00 98.19 87 LEU A N 1
ATOM 646 C CA . LEU A 1 87 ? 7.941 -11.105 -2.702 1.00 98.19 87 LEU A CA 1
ATOM 647 C C . LEU A 1 87 ? 7.927 -12.604 -3.031 1.00 98.19 87 LEU A C 1
ATOM 649 O O . LEU A 1 87 ? 7.613 -12.969 -4.169 1.00 98.19 87 LEU A O 1
ATOM 653 N N . LYS A 1 88 ? 8.241 -13.471 -2.062 1.00 97.88 88 LYS A N 1
ATOM 654 C CA . LYS A 1 88 ? 8.250 -14.931 -2.245 1.00 97.88 88 LYS A CA 1
ATOM 655 C C . LYS A 1 88 ? 6.838 -15.485 -2.429 1.00 97.88 88 LYS A C 1
ATOM 657 O O . LYS A 1 88 ? 6.624 -16.275 -3.342 1.00 97.88 88 LYS A O 1
ATOM 662 N N . ILE A 1 89 ? 5.882 -15.028 -1.619 1.00 97.75 89 ILE A N 1
ATOM 663 C CA . ILE A 1 89 ? 4.511 -15.565 -1.621 1.00 97.75 89 ILE A CA 1
ATOM 664 C C . ILE A 1 89 ? 3.593 -14.915 -2.663 1.00 97.75 89 ILE A C 1
ATOM 666 O O . ILE A 1 89 ? 2.609 -15.519 -3.082 1.00 97.75 89 ILE A O 1
ATOM 670 N N . ALA A 1 90 ? 3.884 -13.685 -3.098 1.00 97.56 90 ALA A N 1
ATOM 671 C CA . ALA A 1 90 ? 3.029 -12.982 -4.046 1.00 97.56 90 ALA A CA 1
ATOM 672 C C . ALA A 1 90 ? 2.955 -13.712 -5.407 1.00 97.56 90 ALA A C 1
ATOM 674 O O . ALA A 1 90 ? 3.977 -14.199 -5.916 1.00 97.56 90 ALA A O 1
ATOM 675 N N . PRO A 1 91 ? 1.771 -13.763 -6.044 1.00 96.88 91 PRO A N 1
ATOM 676 C CA . PRO A 1 91 ? 1.569 -14.495 -7.287 1.00 96.88 91 PRO A CA 1
ATOM 677 C C . PRO A 1 91 ? 2.382 -13.875 -8.423 1.00 96.88 91 PRO A C 1
ATOM 679 O O . PRO A 1 91 ? 2.657 -12.673 -8.438 1.00 96.88 91 PRO A O 1
ATOM 682 N N . ARG A 1 92 ? 2.771 -14.698 -9.406 1.00 94.62 92 ARG A N 1
ATOM 683 C CA . ARG A 1 92 ? 3.521 -14.223 -10.583 1.00 94.62 92 ARG A CA 1
ATOM 684 C C . ARG A 1 92 ? 2.726 -13.189 -11.386 1.00 94.62 92 ARG A C 1
ATOM 686 O O . ARG A 1 92 ? 3.314 -12.228 -11.871 1.00 94.62 92 ARG A O 1
ATOM 693 N N . VAL A 1 93 ? 1.421 -13.409 -11.538 1.00 94.62 93 VAL A N 1
ATOM 694 C CA . VAL A 1 93 ? 0.489 -12.540 -12.266 1.00 94.62 93 VAL A CA 1
ATOM 695 C C . VAL A 1 93 ? -0.757 -12.338 -11.410 1.00 94.62 93 VAL A C 1
ATOM 697 O O . VAL A 1 93 ? -1.233 -13.279 -10.780 1.00 94.62 93 VAL A O 1
ATOM 700 N N . GLY A 1 94 ? -1.293 -11.118 -11.412 1.00 94.62 94 GLY A N 1
ATOM 701 C CA . GLY A 1 94 ? -2.466 -10.749 -10.626 1.00 94.62 94 GLY A CA 1
ATOM 702 C C . GLY A 1 94 ? -2.111 -10.229 -9.234 1.00 94.62 94 GLY A C 1
ATOM 703 O O . GLY A 1 94 ? -0.986 -9.799 -8.980 1.00 94.62 94 GLY A O 1
ATOM 704 N N . LYS A 1 95 ? -3.109 -10.242 -8.349 1.00 95.75 95 LYS A N 1
ATOM 705 C CA . LYS A 1 95 ? -3.001 -9.767 -6.968 1.00 95.75 95 LYS A CA 1
ATOM 706 C C . LYS A 1 95 ? -3.268 -10.898 -5.987 1.00 95.75 95 LYS A C 1
ATOM 708 O O . LYS A 1 95 ? -4.052 -11.795 -6.285 1.00 95.75 95 LYS A O 1
ATOM 713 N N . MET A 1 96 ? -2.673 -10.805 -4.807 1.00 98.06 96 MET A N 1
ATOM 714 C CA . MET A 1 96 ? -3.059 -11.602 -3.646 1.00 98.06 96 MET A CA 1
ATOM 715 C C . MET A 1 96 ? -3.581 -10.677 -2.558 1.00 98.06 96 MET A C 1
ATOM 717 O O . MET A 1 96 ? -3.011 -9.614 -2.322 1.00 98.06 96 MET A O 1
ATOM 721 N N . VAL A 1 97 ? -4.685 -11.073 -1.936 1.00 98.38 97 VAL A N 1
ATOM 722 C CA . VAL A 1 97 ? -5.361 -10.298 -0.899 1.00 98.38 97 VAL A CA 1
ATOM 723 C C . VAL A 1 97 ? -5.239 -11.061 0.407 1.00 98.38 97 VAL A C 1
ATOM 725 O O . VAL A 1 97 ? -5.576 -12.243 0.453 1.00 98.38 97 VAL A O 1
ATOM 728 N N . LEU A 1 98 ? -4.746 -10.395 1.445 1.00 98.38 98 LEU A N 1
ATOM 729 C CA . LEU A 1 98 ? -4.584 -10.963 2.775 1.00 98.38 98 LEU A CA 1
ATOM 730 C C . LEU A 1 98 ? -5.497 -10.229 3.755 1.00 98.38 98 LEU A C 1
ATOM 732 O O . LEU A 1 98 ? -5.447 -9.005 3.869 1.00 98.38 98 LEU A O 1
ATOM 736 N N . GLU A 1 99 ? -6.306 -10.999 4.474 1.00 97.75 99 GLU A N 1
ATOM 737 C CA . GLU A 1 99 ? -7.120 -10.524 5.605 1.00 97.75 99 GLU A CA 1
ATOM 738 C C . GLU A 1 99 ? -6.688 -11.169 6.934 1.00 97.75 99 GLU A C 1
ATOM 740 O O . GLU A 1 99 ? -7.215 -10.829 7.986 1.00 97.75 99 GLU A O 1
ATOM 745 N N . ARG A 1 100 ? -5.760 -12.134 6.874 1.00 97.25 100 ARG A N 1
ATOM 746 C CA . ARG A 1 100 ? -5.182 -12.878 8.001 1.00 97.25 100 ARG A CA 1
ATOM 747 C C . ARG A 1 100 ? -3.889 -13.579 7.570 1.00 97.25 100 ARG A C 1
ATOM 749 O O . ARG A 1 100 ? -3.618 -13.660 6.368 1.00 97.25 100 ARG A O 1
ATOM 756 N N . GLY A 1 101 ? -3.166 -14.153 8.530 1.00 97.50 101 GLY A N 1
ATOM 757 C CA . GLY A 1 101 ? -1.976 -14.982 8.314 1.00 97.50 101 GLY A CA 1
ATOM 758 C C . GLY A 1 101 ? -0.680 -14.293 8.736 1.00 97.50 101 GLY A C 1
ATOM 759 O O . GLY A 1 101 ? -0.680 -13.117 9.075 1.00 97.50 101 GLY A O 1
ATOM 760 N N . GLU A 1 102 ? 0.432 -15.020 8.657 1.00 97.38 102 GLU A N 1
ATOM 761 C CA . GLU A 1 102 ? 1.726 -14.601 9.221 1.00 97.38 102 GLU A CA 1
ATOM 762 C C . GLU A 1 102 ? 2.174 -13.211 8.745 1.00 97.38 102 GLU A C 1
ATOM 764 O O . GLU A 1 102 ? 2.381 -12.314 9.552 1.00 97.38 102 GLU A O 1
ATOM 769 N N . LEU A 1 103 ? 2.225 -12.975 7.427 1.00 97.69 103 LEU A N 1
ATOM 770 C CA . LEU A 1 103 ? 2.627 -11.669 6.882 1.00 97.69 103 LEU A CA 1
ATOM 771 C C . LEU A 1 103 ? 1.671 -10.535 7.299 1.00 97.69 103 LEU A C 1
ATOM 773 O O . LEU A 1 103 ? 2.081 -9.384 7.434 1.00 97.69 103 LEU A O 1
ATOM 777 N N . PHE A 1 104 ? 0.385 -10.851 7.468 1.00 98.56 104 PHE A N 1
ATOM 778 C CA . PHE A 1 104 ? -0.606 -9.882 7.927 1.00 98.56 104 PHE A CA 1
ATOM 779 C C . PHE A 1 104 ? -0.346 -9.498 9.387 1.00 98.56 104 PHE A C 1
ATOM 781 O O . PHE A 1 104 ? -0.372 -8.315 9.718 1.00 98.56 104 PHE A O 1
ATOM 788 N N . GLU A 1 105 ? -0.060 -10.481 10.238 1.00 98.31 105 GLU A N 1
ATOM 789 C CA . GLU A 1 105 ? 0.260 -10.286 11.653 1.00 98.31 105 GLU A CA 1
ATOM 790 C C . GLU A 1 105 ? 1.586 -9.537 11.837 1.00 98.31 105 GLU A C 1
ATOM 792 O O . GLU A 1 105 ? 1.636 -8.588 12.616 1.00 98.31 105 GLU A O 1
ATOM 797 N N . GLU A 1 106 ? 2.620 -9.858 11.051 1.00 97.81 106 GLU A N 1
ATOM 798 C CA . GLU A 1 106 ? 3.894 -9.121 11.041 1.00 97.81 106 GLU A CA 1
ATOM 799 C C . GLU A 1 106 ? 3.687 -7.635 10.702 1.00 97.81 106 GLU A C 1
ATOM 801 O O . GLU A 1 106 ? 4.210 -6.751 11.383 1.00 97.81 106 GLU A O 1
ATOM 806 N N . LEU A 1 107 ? 2.872 -7.335 9.685 1.00 97.88 107 LEU A N 1
ATOM 807 C CA . LEU A 1 107 ? 2.535 -5.954 9.332 1.00 97.88 107 LEU A CA 1
ATOM 808 C C . LEU A 1 107 ? 1.684 -5.268 10.408 1.00 97.88 107 LEU A C 1
ATOM 810 O O . LEU A 1 107 ? 1.868 -4.078 10.654 1.00 97.88 107 LEU A O 1
ATOM 814 N N . GLN A 1 108 ? 0.779 -5.995 11.066 1.00 98.00 108 GLN A N 1
ATOM 815 C CA . GLN A 1 108 ? -0.017 -5.460 12.171 1.00 98.00 108 GLN A CA 1
ATOM 816 C C . GLN A 1 108 ? 0.860 -5.118 13.382 1.00 98.00 108 GLN A C 1
ATOM 818 O O . GLN A 1 108 ? 0.634 -4.094 14.026 1.00 98.00 108 GLN A O 1
ATOM 823 N N . MET A 1 109 ? 1.875 -5.933 13.673 1.00 97.00 109 MET A N 1
ATOM 824 C CA . MET A 1 109 ? 2.858 -5.652 14.720 1.00 97.00 109 MET A CA 1
ATOM 825 C C . MET A 1 109 ? 3.749 -4.458 14.379 1.00 97.00 109 MET A C 1
ATOM 827 O O . MET A 1 109 ? 4.123 -3.706 15.274 1.00 97.00 109 MET A O 1
ATOM 831 N N . LEU A 1 110 ? 4.078 -4.269 13.098 1.00 96.56 110 LEU A N 1
ATOM 832 C CA . LEU A 1 110 ? 4.903 -3.149 12.646 1.00 96.56 110 LEU A CA 1
ATOM 833 C C . LEU A 1 110 ? 4.182 -1.792 12.744 1.00 96.56 110 LEU A C 1
ATOM 835 O O . LEU A 1 110 ? 4.842 -0.761 12.863 1.00 96.56 110 LEU A O 1
ATOM 839 N N . PHE A 1 111 ? 2.847 -1.784 12.682 1.00 96.56 111 PHE A N 1
ATOM 840 C CA . PHE A 1 111 ? 2.024 -0.570 12.727 1.00 96.56 111 PHE A CA 1
ATOM 841 C C . PHE A 1 111 ? 0.900 -0.685 13.773 1.00 96.56 111 PHE A C 1
ATOM 843 O O . PHE A 1 111 ? -0.276 -0.772 13.404 1.00 96.56 111 PHE A O 1
ATOM 850 N N . PRO A 1 112 ? 1.222 -0.689 15.078 1.00 95.81 112 PRO A N 1
ATOM 851 C CA . PRO A 1 112 ? 0.234 -0.903 16.140 1.00 95.81 112 PRO A CA 1
ATOM 852 C C . PRO A 1 112 ? -0.801 0.233 16.274 1.00 95.81 112 PRO A C 1
ATOM 854 O O . PRO A 1 112 ? -1.902 0.025 16.787 1.00 95.81 112 PRO A O 1
ATOM 857 N N . GLU A 1 113 ? -0.504 1.427 15.759 1.00 96.44 113 GLU A N 1
ATOM 858 C CA . GLU A 1 113 ? -1.399 2.597 15.725 1.00 96.44 113 GLU A CA 1
ATOM 859 C C . GLU A 1 113 ? -2.505 2.471 14.666 1.00 96.44 113 GLU A C 1
ATOM 861 O O . GLU A 1 113 ? -3.382 3.333 14.544 1.00 96.44 113 GLU A O 1
ATOM 866 N N . TYR A 1 114 ? -2.458 1.413 13.860 1.00 97.56 114 TYR A N 1
ATOM 867 C CA . TYR A 1 114 ? -3.407 1.150 12.797 1.00 97.56 114 TYR A CA 1
ATOM 868 C C . TYR A 1 114 ? -3.935 -0.270 12.919 1.00 97.56 114 TYR A C 1
ATOM 870 O O . TYR A 1 114 ? -3.191 -1.239 12.864 1.00 97.56 114 TYR A O 1
ATOM 878 N N . ARG A 1 115 ? -5.253 -0.416 13.006 1.00 97.62 115 ARG A N 1
ATOM 879 C CA . ARG A 1 115 ? -5.921 -1.705 12.867 1.00 97.62 115 ARG A CA 1
ATOM 880 C C . ARG A 1 115 ? -6.028 -2.039 11.385 1.00 97.62 115 ARG A C 1
ATOM 882 O O . ARG A 1 115 ? -6.850 -1.454 10.671 1.00 97.62 115 ARG A O 1
ATOM 889 N N . ILE A 1 116 ? -5.192 -2.958 10.916 1.00 98.31 116 ILE A N 1
ATOM 890 C CA . ILE A 1 116 ? -5.177 -3.392 9.521 1.00 98.31 116 ILE A CA 1
ATOM 891 C C . ILE A 1 116 ? -6.461 -4.161 9.223 1.00 98.31 116 ILE A C 1
ATOM 893 O O . ILE A 1 116 ? -6.879 -5.038 9.977 1.00 98.31 116 ILE A O 1
ATOM 897 N N . ARG A 1 117 ? -7.091 -3.832 8.094 1.00 98.00 117 ARG A N 1
ATOM 898 C CA . ARG A 1 117 ? -8.286 -4.522 7.606 1.00 98.00 117 ARG A CA 1
ATOM 899 C C . ARG A 1 117 ? -7.977 -5.482 6.468 1.00 98.00 117 ARG A C 1
ATOM 901 O O . ARG A 1 117 ? -8.532 -6.579 6.427 1.00 98.00 117 ARG A O 1
ATOM 908 N N . VAL A 1 118 ? -7.155 -5.045 5.516 1.00 98.31 118 VAL A N 1
ATOM 909 C CA . VAL A 1 118 ? -6.832 -5.816 4.314 1.00 98.31 118 VAL A CA 1
ATOM 910 C C . VAL A 1 118 ? -5.513 -5.352 3.706 1.00 98.31 118 VAL A C 1
ATOM 912 O O . VAL A 1 118 ? -5.175 -4.166 3.741 1.00 98.31 118 VAL A O 1
ATOM 915 N N . ILE A 1 119 ? -4.785 -6.294 3.115 1.00 98.62 119 ILE A N 1
ATOM 916 C CA . ILE A 1 119 ? -3.504 -6.067 2.451 1.00 98.62 119 ILE A CA 1
ATOM 917 C C . ILE A 1 119 ? -3.592 -6.600 1.018 1.00 98.62 119 ILE A C 1
ATOM 919 O O . ILE A 1 119 ? -4.055 -7.717 0.794 1.00 98.62 119 ILE A O 1
ATOM 923 N N . GLU A 1 120 ? -3.145 -5.818 0.038 1.00 98.38 120 GLU A N 1
ATOM 924 C CA . GLU A 1 120 ? -2.959 -6.258 -1.351 1.00 98.38 120 GLU A CA 1
ATOM 925 C C . GLU A 1 120 ? -1.465 -6.411 -1.652 1.00 98.38 120 GLU A C 1
ATOM 927 O O . GLU A 1 120 ? -0.696 -5.477 -1.428 1.00 98.38 120 GLU A O 1
ATOM 932 N N . LEU A 1 121 ? -1.070 -7.556 -2.215 1.00 98.44 121 LEU A N 1
ATOM 933 C CA . LEU A 1 121 ? 0.255 -7.778 -2.794 1.00 98.44 121 LEU A CA 1
ATOM 934 C C . LEU A 1 121 ? 0.146 -7.866 -4.319 1.00 98.44 121 LEU A C 1
ATOM 936 O O . LEU A 1 121 ? -0.644 -8.656 -4.846 1.00 98.44 121 LEU A O 1
ATOM 940 N N . CYS A 1 122 ? 0.978 -7.112 -5.035 1.00 97.62 122 CYS A N 1
ATOM 941 C CA . CYS A 1 122 ? 1.040 -7.142 -6.497 1.00 97.62 122 CYS A CA 1
ATOM 942 C C . CYS A 1 122 ? 2.489 -7.048 -6.992 1.00 97.62 122 CYS A C 1
ATOM 944 O O . CYS A 1 122 ? 3.255 -6.200 -6.532 1.00 97.62 122 CYS A O 1
ATOM 946 N N . LYS A 1 123 ? 2.867 -7.882 -7.970 1.00 97.88 123 LYS A N 1
ATOM 947 C CA . LYS A 1 123 ? 4.187 -7.818 -8.622 1.00 97.88 123 LYS A CA 1
ATOM 948 C C . LYS A 1 123 ? 4.158 -6.931 -9.869 1.00 97.88 123 LYS A C 1
ATOM 950 O O . LYS A 1 123 ? 3.170 -6.902 -10.595 1.00 97.88 123 LYS A O 1
ATOM 955 N N . GLY A 1 124 ? 5.271 -6.251 -10.143 1.00 97.19 124 GLY A N 1
ATOM 956 C CA . GLY A 1 124 ? 5.543 -5.607 -11.432 1.00 97.19 124 GLY A CA 1
ATOM 957 C C . GLY A 1 124 ? 4.690 -4.381 -11.775 1.00 97.19 124 GLY A C 1
ATOM 958 O O . GLY A 1 124 ? 4.408 -4.177 -12.954 1.00 97.19 124 GLY A O 1
ATOM 959 N N . THR A 1 125 ? 4.312 -3.558 -10.795 1.00 96.50 125 THR A N 1
ATOM 960 C CA . THR A 1 125 ? 3.460 -2.371 -11.000 1.00 96.50 125 THR A CA 1
ATOM 961 C C . THR A 1 125 ? 4.262 -1.077 -11.210 1.00 96.50 125 THR A C 1
ATOM 963 O O . THR A 1 125 ? 5.438 -0.986 -10.854 1.00 96.50 125 THR A O 1
ATOM 966 N N . ASP A 1 126 ? 3.622 -0.085 -11.818 1.00 97.38 126 ASP A N 1
ATOM 967 C CA . ASP A 1 126 ? 4.061 1.310 -11.973 1.00 97.38 126 ASP A CA 1
ATOM 968 C C . ASP A 1 126 ? 2.972 2.299 -11.506 1.00 97.38 126 ASP A C 1
ATOM 970 O O . ASP A 1 126 ? 3.007 3.494 -11.813 1.00 97.38 126 ASP A O 1
ATOM 974 N N . ARG A 1 127 ? 1.955 1.786 -10.803 1.00 97.81 127 ARG A N 1
ATOM 975 C CA . ARG A 1 127 ? 0.824 2.547 -10.276 1.00 97.81 127 ARG A CA 1
ATOM 976 C C . ARG A 1 127 ? 0.426 2.061 -8.896 1.00 97.81 127 ARG A C 1
ATOM 978 O O . ARG A 1 127 ? 0.479 0.863 -8.598 1.00 97.81 127 ARG A O 1
ATOM 985 N N . PHE A 1 128 ? -0.080 2.998 -8.106 1.00 97.75 128 PHE A N 1
ATOM 986 C CA . PHE A 1 128 ? -0.813 2.686 -6.890 1.00 97.75 128 PHE A CA 1
ATOM 987 C C . PHE A 1 128 ? -2.161 2.035 -7.206 1.00 97.75 128 PHE A C 1
ATOM 989 O O . PHE A 1 128 ? -2.622 1.996 -8.353 1.00 97.75 128 PHE A O 1
ATOM 996 N N . ARG A 1 129 ? -2.785 1.469 -6.173 1.00 94.00 129 ARG A N 1
ATOM 997 C CA . ARG A 1 129 ? -3.978 0.639 -6.309 1.00 94.00 129 ARG A CA 1
ATOM 998 C C . ARG A 1 129 ? -5.067 1.105 -5.352 1.00 94.00 129 ARG A C 1
ATOM 1000 O O . ARG A 1 129 ? -4.801 1.612 -4.259 1.00 94.00 129 ARG A O 1
ATOM 1007 N N . LYS A 1 130 ? -6.308 0.936 -5.803 1.00 95.50 130 LYS A N 1
ATOM 1008 C CA . LYS A 1 130 ? -7.500 1.048 -4.960 1.00 95.50 130 LYS A CA 1
ATOM 1009 C C . LYS A 1 130 ? -7.617 -0.186 -4.053 1.00 95.50 130 LYS A C 1
ATOM 1011 O O . LYS A 1 130 ? -7.019 -1.211 -4.386 1.00 95.50 130 LYS A O 1
ATOM 1016 N N . PRO A 1 131 ? -8.409 -0.127 -2.970 1.00 96.06 131 PRO A N 1
ATOM 1017 C CA . PRO A 1 131 ? -8.654 -1.292 -2.134 1.00 96.06 131 PRO A CA 1
ATOM 1018 C C . PRO A 1 131 ? -9.083 -2.522 -2.948 1.00 96.06 131 PRO A C 1
ATOM 1020 O O . PRO A 1 131 ? -9.886 -2.399 -3.884 1.00 96.06 131 PRO A O 1
ATOM 1023 N N . PRO A 1 132 ? -8.562 -3.716 -2.615 1.00 95.31 132 PRO A N 1
ATOM 1024 C CA . PRO A 1 132 ? -8.849 -4.926 -3.373 1.00 95.31 132 PRO A CA 1
ATOM 1025 C C . PRO A 1 132 ? -10.278 -5.437 -3.185 1.00 95.31 132 PRO A C 1
ATOM 1027 O O . PRO A 1 132 ? -10.744 -6.203 -4.034 1.00 95.31 132 PRO A O 1
ATOM 1030 N N . VAL A 1 133 ? -10.923 -5.031 -2.089 1.00 95.50 133 VAL A N 1
ATOM 1031 C CA . VAL A 1 133 ? -12.253 -5.434 -1.627 1.00 95.50 133 VAL A CA 1
ATOM 1032 C C . VAL A 1 133 ? -13.132 -4.198 -1.448 1.00 95.50 133 VAL A C 1
ATOM 1034 O O . VAL A 1 133 ? -12.631 -3.076 -1.344 1.00 95.50 133 VAL A O 1
ATOM 1037 N N . ARG A 1 134 ? -14.453 -4.393 -1.418 1.00 94.00 134 ARG A N 1
ATOM 1038 C CA . ARG A 1 134 ? -15.368 -3.311 -1.045 1.00 94.00 134 ARG A CA 1
ATOM 1039 C C . ARG A 1 134 ? -15.260 -3.088 0.457 1.00 94.00 134 ARG A C 1
ATOM 1041 O O . ARG A 1 134 ? -15.555 -4.000 1.218 1.00 94.00 134 ARG A O 1
ATOM 1048 N N . LEU A 1 135 ? -14.842 -1.887 0.831 1.00 93.81 135 LEU A N 1
ATOM 1049 C CA . LEU A 1 135 ? -14.787 -1.437 2.214 1.00 93.81 135 LEU A CA 1
ATOM 1050 C C . LEU A 1 135 ? -15.990 -0.536 2.481 1.00 93.81 135 LEU A C 1
ATOM 1052 O O . LEU A 1 135 ? -16.335 0.305 1.644 1.00 93.81 135 LEU A O 1
ATOM 1056 N N . VAL A 1 136 ? -16.625 -0.718 3.631 1.00 93.38 136 VAL A N 1
ATOM 1057 C CA . VAL A 1 136 ? -17.657 0.187 4.134 1.00 93.38 136 VAL A CA 1
ATOM 1058 C C . VAL A 1 136 ? -17.011 1.543 4.444 1.00 93.38 136 VAL A C 1
ATOM 1060 O O . VAL A 1 136 ? -15.809 1.641 4.719 1.00 93.38 136 VAL A O 1
ATOM 1063 N N . SER A 1 137 ? -17.798 2.619 4.372 1.00 89.25 137 SER A N 1
ATOM 1064 C CA . SER A 1 137 ? -17.326 3.950 4.769 1.00 89.25 137 SER A CA 1
ATOM 1065 C C . SER A 1 137 ? -16.722 3.900 6.175 1.00 89.25 137 SER A C 1
ATOM 1067 O O . SER A 1 137 ? -17.265 3.239 7.055 1.00 89.25 137 SER A O 1
ATOM 1069 N N . GLN A 1 138 ? -15.583 4.571 6.370 1.00 92.06 138 GLN A N 1
ATOM 1070 C CA . GLN A 1 138 ? -14.813 4.584 7.625 1.00 92.06 138 GLN A CA 1
ATOM 1071 C C . GLN A 1 138 ? -14.265 3.231 8.134 1.00 92.06 138 GLN A C 1
ATOM 1073 O O . GLN A 1 138 ? -13.557 3.229 9.136 1.00 92.06 138 GLN A O 1
ATOM 1078 N N . GLU A 1 139 ? -14.479 2.105 7.441 1.00 95.00 139 GLU A N 1
ATOM 1079 C CA . GLU A 1 139 ? -13.957 0.791 7.869 1.00 95.00 139 GLU A CA 1
ATOM 1080 C C . GLU A 1 139 ? -12.425 0.733 7.846 1.00 95.00 139 GLU A C 1
ATOM 1082 O O . GLU A 1 139 ? -11.796 0.199 8.751 1.00 95.00 139 GLU A O 1
ATOM 1087 N N . ALA A 1 140 ? -11.815 1.279 6.795 1.00 97.12 140 ALA A N 1
ATOM 1088 C CA . ALA A 1 140 ? -10.365 1.359 6.663 1.00 97.12 140 ALA A CA 1
ATOM 1089 C C . ALA A 1 140 ? -9.981 2.566 5.793 1.00 97.12 140 ALA A C 1
ATOM 1091 O O . ALA A 1 140 ? -9.639 2.388 4.623 1.00 97.12 140 ALA A O 1
ATOM 1092 N N . PRO A 1 141 ? -10.105 3.805 6.308 1.00 97.06 141 PRO A N 1
ATOM 1093 C CA . PRO A 1 141 ? -9.937 5.030 5.525 1.00 97.06 141 PRO A CA 1
ATOM 1094 C C . PRO A 1 141 ? -8.481 5.370 5.184 1.00 97.06 141 PRO A C 1
ATOM 1096 O O . PRO A 1 141 ? -8.245 6.234 4.335 1.00 97.06 141 PRO A O 1
ATOM 1099 N N . TRP A 1 142 ? -7.513 4.703 5.814 1.00 97.81 142 TRP A N 1
ATOM 1100 C CA . TRP A 1 142 ? -6.087 4.963 5.641 1.00 97.81 142 TRP A CA 1
ATOM 1101 C C . TRP A 1 142 ? -5.433 3.917 4.744 1.00 97.81 142 TRP A C 1
ATOM 1103 O O . TRP A 1 142 ? -5.777 2.737 4.802 1.00 97.81 142 TRP A O 1
ATOM 1113 N N . ARG A 1 143 ? -4.485 4.358 3.916 1.00 98.00 143 ARG A N 1
ATOM 1114 C CA . ARG A 1 143 ? -3.649 3.520 3.057 1.00 98.00 143 ARG A CA 1
ATOM 1115 C C . ARG A 1 143 ? -2.176 3.793 3.339 1.00 98.00 143 ARG A C 1
ATOM 1117 O O . ARG A 1 143 ? -1.758 4.946 3.270 1.00 98.00 143 ARG A O 1
ATOM 1124 N N . LEU A 1 144 ? -1.400 2.737 3.543 1.00 98.25 144 LEU A N 1
ATOM 1125 C CA . LEU A 1 144 ? 0.060 2.750 3.456 1.00 98.25 144 LEU A CA 1
ATOM 1126 C C . LEU A 1 144 ? 0.497 1.970 2.217 1.00 98.25 144 LEU A C 1
ATOM 1128 O O . LEU A 1 144 ? -0.111 0.956 1.867 1.00 98.25 144 LEU A O 1
ATOM 1132 N N . SER A 1 145 ? 1.548 2.442 1.554 1.00 98.31 145 SER A N 1
ATOM 1133 C CA . SER A 1 145 ? 2.190 1.719 0.457 1.00 98.31 145 SER A CA 1
ATOM 1134 C C . SER A 1 145 ? 3.634 1.415 0.827 1.00 98.31 145 SER A C 1
ATOM 1136 O O . SER A 1 145 ? 4.366 2.316 1.209 1.00 98.31 145 SER A O 1
ATOM 1138 N N . LEU A 1 146 ? 4.042 0.157 0.685 1.00 98.25 146 LEU A N 1
ATOM 1139 C CA . LEU A 1 146 ? 5.430 -0.286 0.824 1.00 98.25 146 LEU A CA 1
ATOM 1140 C C . LEU A 1 146 ? 5.833 -0.976 -0.476 1.00 98.25 146 LEU A C 1
ATOM 1142 O O . LEU A 1 146 ? 5.021 -1.690 -1.071 1.00 98.25 146 LEU A O 1
ATOM 1146 N N . GLY A 1 147 ? 7.063 -0.793 -0.944 1.00 97.94 147 GLY A N 1
ATOM 1147 C CA . GLY A 1 147 ? 7.460 -1.384 -2.216 1.00 97.94 147 GLY A CA 1
ATOM 1148 C C . GLY A 1 147 ? 8.945 -1.643 -2.354 1.00 97.94 147 GLY A C 1
ATOM 1149 O O . GLY A 1 147 ? 9.765 -0.993 -1.717 1.00 97.94 147 GLY A O 1
ATOM 1150 N N . LEU A 1 148 ? 9.259 -2.594 -3.234 1.00 98.38 148 LEU A N 1
ATOM 1151 C CA . LEU A 1 148 ? 10.619 -2.881 -3.681 1.00 98.38 148 LEU A CA 1
ATOM 1152 C C . LEU A 1 148 ? 10.827 -2.315 -5.076 1.00 98.38 148 LEU A C 1
ATOM 1154 O O . LEU A 1 148 ? 10.025 -2.588 -5.980 1.00 98.38 148 LEU A O 1
ATOM 1158 N N . HIS A 1 149 ? 11.926 -1.600 -5.292 1.00 98.06 149 HIS A N 1
ATOM 1159 C CA . HIS A 1 149 ? 12.271 -1.094 -6.614 1.00 98.06 149 HIS A CA 1
ATOM 1160 C C . HIS A 1 149 ? 12.491 -2.248 -7.609 1.00 98.06 149 HIS A C 1
ATOM 1162 O O . HIS A 1 149 ? 13.043 -3.298 -7.272 1.00 98.06 149 HIS A O 1
ATOM 1168 N N . ARG A 1 150 ? 12.058 -2.074 -8.867 1.00 97.19 150 ARG A N 1
ATOM 1169 C CA . ARG A 1 150 ? 12.041 -3.136 -9.895 1.00 97.19 150 ARG A CA 1
ATOM 1170 C C . ARG A 1 150 ? 13.396 -3.810 -10.119 1.00 97.19 150 ARG A C 1
ATOM 1172 O O . ARG A 1 150 ? 13.433 -5.020 -10.381 1.00 97.19 150 ARG A O 1
ATOM 1179 N N . HIS A 1 151 ? 14.462 -3.020 -10.056 1.00 95.69 151 HIS A N 1
ATOM 1180 C CA . HIS A 1 151 ? 15.814 -3.435 -10.424 1.00 95.69 151 HIS A CA 1
ATOM 1181 C C . HIS A 1 151 ? 16.727 -3.619 -9.213 1.00 95.69 151 HIS A C 1
ATOM 1183 O O . HIS A 1 151 ? 17.391 -4.644 -9.132 1.00 95.69 151 HIS A O 1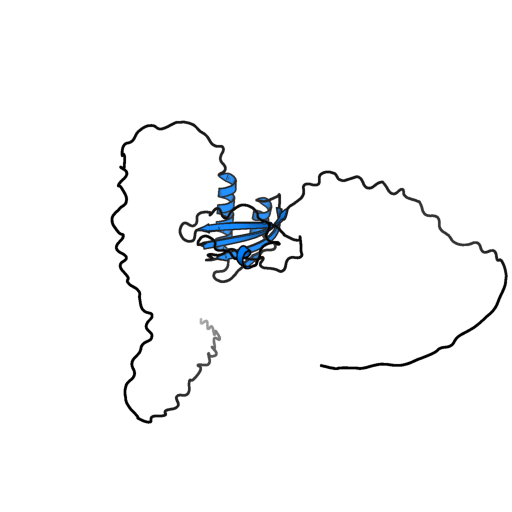
ATOM 1189 N N . GLN A 1 152 ? 16.724 -2.668 -8.277 1.00 95.31 152 GLN A N 1
ATOM 1190 C CA . GLN A 1 152 ? 17.620 -2.688 -7.112 1.00 95.31 152 GLN A CA 1
ATOM 1191 C C . GLN A 1 152 ? 17.143 -3.642 -6.010 1.00 95.31 152 GLN A C 1
ATOM 1193 O O . GLN A 1 152 ? 17.960 -4.111 -5.233 1.00 95.31 152 GLN A O 1
ATOM 1198 N N . LEU A 1 153 ? 15.840 -3.963 -5.958 1.00 95.31 153 LEU A N 1
ATOM 1199 C CA . LEU A 1 153 ? 15.230 -4.741 -4.865 1.00 95.31 153 LEU A CA 1
ATOM 1200 C C . LEU A 1 153 ? 15.440 -4.120 -3.470 1.00 95.31 153 LEU A C 1
ATOM 1202 O O . LEU A 1 153 ? 15.374 -4.815 -2.459 1.00 95.31 153 LEU A O 1
AT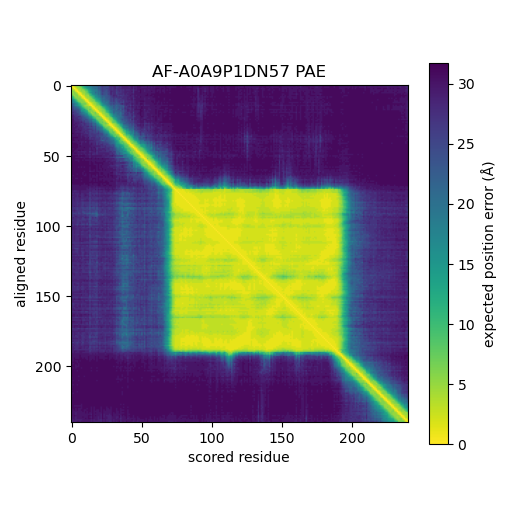OM 1206 N N . GLU A 1 154 ? 15.639 -2.807 -3.432 1.00 95.88 154 GLU A N 1
ATOM 1207 C CA . GLU A 1 154 ? 15.677 -1.995 -2.218 1.00 95.88 154 GLU A CA 1
ATOM 1208 C C . GLU A 1 154 ? 14.286 -1.429 -1.917 1.00 95.88 154 GLU A C 1
ATOM 1210 O O . GLU A 1 154 ? 13.456 -1.280 -2.832 1.00 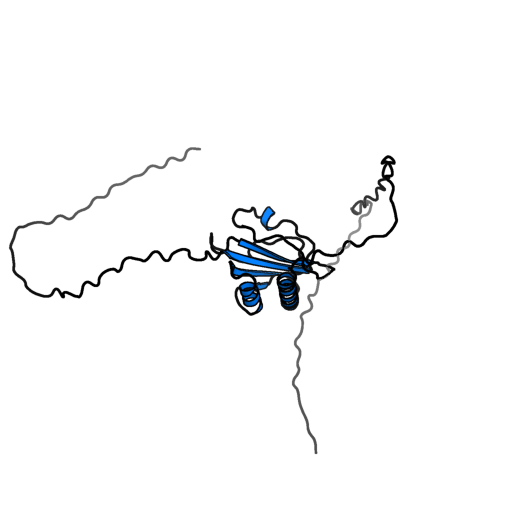95.88 154 GLU A O 1
ATOM 1215 N N . THR A 1 155 ? 14.032 -1.120 -0.644 1.00 96.69 155 THR A N 1
ATOM 1216 C CA . THR A 1 155 ? 12.829 -0.406 -0.217 1.00 96.69 155 THR A CA 1
ATOM 1217 C C . THR A 1 155 ? 12.740 0.951 -0.903 1.00 96.69 155 THR A C 1
ATOM 1219 O O . THR A 1 155 ? 13.723 1.667 -1.080 1.00 96.69 155 THR A O 1
ATOM 1222 N N . VAL A 1 156 ? 11.527 1.311 -1.304 1.00 96.25 156 VAL A N 1
ATOM 1223 C CA . VAL A 1 156 ? 11.218 2.630 -1.854 1.00 96.25 156 VAL A CA 1
ATOM 1224 C C . VAL A 1 156 ? 10.328 3.357 -0.864 1.00 96.25 156 VAL A C 1
ATOM 1226 O O . VAL A 1 156 ? 9.306 2.807 -0.449 1.00 96.25 156 VAL A O 1
ATOM 1229 N N . ASP A 1 157 ? 10.679 4.598 -0.534 1.00 95.38 157 ASP A N 1
ATOM 1230 C CA . ASP A 1 157 ? 9.768 5.491 0.176 1.00 95.38 157 ASP A CA 1
ATOM 1231 C C . ASP A 1 157 ? 8.608 5.873 -0.757 1.00 95.38 157 ASP A C 1
ATOM 1233 O O . ASP A 1 157 ? 8.786 6.527 -1.788 1.00 95.38 157 ASP A O 1
ATOM 1237 N N . LEU A 1 158 ? 7.411 5.395 -0.422 1.00 96.62 158 LEU A N 1
ATOM 1238 C CA . LEU A 1 158 ? 6.174 5.656 -1.160 1.00 96.62 158 LEU A CA 1
ATOM 1239 C C . LEU A 1 158 ? 5.270 6.656 -0.427 1.00 96.62 158 LEU A C 1
ATOM 1241 O O . LEU A 1 158 ? 4.111 6.832 -0.814 1.00 96.62 158 LEU A O 1
ATOM 1245 N N . GLY A 1 159 ? 5.806 7.320 0.597 1.00 95.06 159 GLY A N 1
ATOM 1246 C CA . GLY A 1 159 ? 5.114 8.282 1.431 1.00 95.06 159 GLY A CA 1
ATOM 1247 C C . GLY A 1 159 ? 4.460 7.664 2.671 1.00 95.06 159 GLY A C 1
ATOM 1248 O O . GLY A 1 159 ? 4.382 6.441 2.830 1.00 95.06 159 GLY A O 1
ATOM 1249 N N . PRO A 1 160 ? 3.965 8.527 3.570 1.00 96.31 160 PRO A N 1
ATOM 1250 C CA . PRO A 1 160 ? 3.344 8.105 4.816 1.00 96.31 160 PRO A CA 1
ATOM 1251 C C . PRO A 1 160 ? 1.947 7.507 4.590 1.00 96.31 160 PRO A C 1
ATOM 1253 O O . PRO A 1 160 ? 1.407 7.472 3.482 1.00 96.31 160 PRO A O 1
ATOM 1256 N N . TRP A 1 161 ? 1.317 7.088 5.688 1.00 97.50 161 TRP A N 1
ATOM 1257 C CA . TRP A 1 161 ? -0.113 6.793 5.715 1.00 97.50 161 TRP A CA 1
ATOM 1258 C C . TRP A 1 161 ? -0.930 7.975 5.174 1.00 97.50 161 TRP A C 1
ATOM 1260 O O . TRP A 1 161 ? -0.794 9.106 5.637 1.00 97.50 161 TRP A O 1
ATOM 1270 N N . MET A 1 162 ? -1.824 7.703 4.226 1.00 96.62 162 MET A N 1
ATOM 1271 C CA . MET A 1 162 ? -2.688 8.704 3.593 1.00 96.62 162 MET A CA 1
ATOM 1272 C C . MET A 1 162 ? -4.160 8.307 3.679 1.00 96.62 162 MET A C 1
ATOM 1274 O O . MET A 1 162 ? -4.502 7.128 3.580 1.00 96.62 162 MET A O 1
ATOM 1278 N N . GLN A 1 163 ? -5.052 9.288 3.808 1.00 96.31 163 GLN A N 1
ATOM 1279 C CA . GLN A 1 163 ? -6.486 9.046 3.657 1.00 96.31 163 GLN A CA 1
ATOM 1280 C C . GLN A 1 163 ? -6.833 8.866 2.181 1.00 96.31 163 GLN A C 1
ATOM 1282 O O . GLN A 1 163 ? -6.455 9.681 1.341 1.00 96.31 163 GLN A O 1
ATOM 1287 N N . TRP A 1 164 ? -7.555 7.795 1.854 1.00 95.44 164 TRP A N 1
ATOM 1288 C CA . TRP A 1 164 ? -7.829 7.439 0.459 1.00 95.44 164 TRP A CA 1
ATOM 1289 C C . TRP A 1 164 ? -9.304 7.601 0.065 1.00 95.44 164 TRP A C 1
ATOM 1291 O O . TRP A 1 164 ? -9.596 7.765 -1.114 1.00 95.44 164 TRP A O 1
ATOM 1301 N N . GLN A 1 165 ? -10.239 7.594 1.022 1.00 91.88 165 GLN A N 1
ATOM 1302 C CA . GLN A 1 165 ? -11.686 7.575 0.739 1.00 91.88 165 GLN A CA 1
ATOM 1303 C C . GLN A 1 165 ? -12.209 8.821 0.005 1.00 91.88 165 GLN A C 1
ATOM 1305 O O . GLN A 1 165 ? -13.200 8.720 -0.712 1.00 91.88 165 GLN A O 1
ATOM 1310 N N . GLY A 1 166 ? -11.549 9.973 0.159 1.00 91.06 166 GLY A N 1
ATOM 1311 C CA . GLY A 1 166 ? -11.910 11.217 -0.533 1.00 91.06 166 GLY A CA 1
ATOM 1312 C C . GLY A 1 166 ? -11.267 11.394 -1.912 1.00 91.06 166 GLY A C 1
ATOM 1313 O O . GLY A 1 166 ? -11.546 12.379 -2.587 1.00 91.06 166 GLY A O 1
ATOM 1314 N N . LEU A 1 167 ? -10.393 10.476 -2.331 1.00 94.94 167 LEU A N 1
ATOM 1315 C CA . LEU A 1 167 ? -9.650 10.602 -3.581 1.00 94.94 167 LEU A CA 1
ATOM 1316 C C . LEU A 1 167 ? -10.434 10.035 -4.764 1.00 94.94 167 LEU A C 1
ATOM 1318 O O . LEU A 1 167 ? -11.091 8.995 -4.672 1.00 94.94 167 LEU A O 1
ATOM 1322 N N . SER A 1 168 ? -10.290 10.670 -5.923 1.00 96.25 168 SER A N 1
ATOM 1323 C CA . SER A 1 168 ? -10.791 10.122 -7.178 1.00 96.25 168 SER A CA 1
ATOM 1324 C C . SER A 1 168 ? -10.056 8.829 -7.555 1.00 96.25 168 SER A C 1
ATOM 1326 O O . SER A 1 168 ? -8.898 8.601 -7.197 1.00 96.25 168 SER A O 1
ATOM 1328 N N . ASN A 1 169 ? -10.685 7.993 -8.388 1.00 95.38 169 ASN A N 1
ATOM 1329 C CA . ASN A 1 169 ? -10.042 6.781 -8.916 1.00 95.38 169 ASN A CA 1
ATOM 1330 C C . ASN A 1 169 ? -8.703 7.068 -9.622 1.00 95.38 169 ASN A C 1
ATOM 1332 O O . ASN A 1 169 ? -7.802 6.229 -9.599 1.00 95.38 169 ASN A O 1
ATOM 1336 N N . ARG A 1 170 ? -8.563 8.242 -10.253 1.00 96.75 170 ARG A N 1
ATOM 1337 C CA . ARG A 1 170 ? -7.326 8.661 -10.925 1.00 96.75 170 ARG A CA 1
ATOM 1338 C C . ARG A 1 170 ? -6.207 8.949 -9.922 1.00 96.75 170 ARG A C 1
ATOM 1340 O O . ARG A 1 170 ? -5.068 8.582 -10.191 1.00 96.75 170 ARG A O 1
ATOM 1347 N N . GLU A 1 171 ? -6.520 9.584 -8.798 1.00 96.69 171 GLU A N 1
ATOM 1348 C CA . GLU A 1 171 ? -5.554 9.882 -7.732 1.00 96.69 171 GLU A CA 1
ATOM 1349 C C . GLU A 1 171 ? -5.154 8.610 -6.976 1.00 96.69 171 GLU A C 1
ATOM 1351 O O . GLU A 1 171 ? -3.966 8.371 -6.751 1.00 96.69 171 GLU A O 1
ATOM 1356 N N . LEU A 1 172 ? -6.122 7.733 -6.682 1.00 95.88 172 LEU A N 1
ATOM 1357 C CA . LEU A 1 172 ? -5.876 6.425 -6.063 1.00 95.88 172 LEU A CA 1
ATOM 1358 C C . LEU A 1 172 ? -4.942 5.542 -6.893 1.00 95.88 172 LEU A C 1
ATOM 1360 O O . LEU A 1 172 ? -4.081 4.866 -6.325 1.00 95.88 172 LEU A O 1
ATOM 1364 N N . CYS A 1 173 ? -5.117 5.563 -8.217 1.00 96.75 173 CYS A N 1
ATOM 1365 C CA . CYS A 1 173 ? -4.341 4.800 -9.197 1.00 96.75 173 CYS A CA 1
ATOM 1366 C C . CYS A 1 173 ? -3.300 5.668 -9.932 1.00 96.75 173 CYS A C 1
ATOM 1368 O O . CYS A 1 173 ? -3.001 5.449 -11.117 1.00 96.75 173 CYS A O 1
ATOM 1370 N N . SER A 1 174 ? -2.776 6.679 -9.237 1.00 97.19 174 SER A N 1
ATOM 1371 C CA . SER A 1 174 ? -1.699 7.538 -9.722 1.00 97.19 174 SER A CA 1
ATOM 1372 C C . SER A 1 174 ? -0.419 6.739 -9.993 1.00 97.19 174 SER A C 1
ATOM 1374 O O . SER A 1 174 ? -0.274 5.578 -9.598 1.00 97.19 174 SER A O 1
ATOM 1376 N N . LYS A 1 175 ? 0.496 7.349 -10.751 1.00 97.88 175 LYS A N 1
ATOM 1377 C CA . LYS A 1 175 ? 1.780 6.730 -11.095 1.00 97.88 175 LYS A CA 1
ATOM 1378 C C . LYS A 1 175 ? 2.613 6.521 -9.826 1.00 97.88 175 LYS A C 1
ATOM 1380 O O . LYS A 1 175 ? 2.677 7.414 -8.989 1.00 97.88 175 LYS A O 1
ATOM 1385 N N . SER A 1 176 ? 3.266 5.373 -9.728 1.00 97.00 176 SER A N 1
ATOM 1386 C CA . SER A 1 176 ? 4.305 5.076 -8.743 1.00 97.00 176 SER A CA 1
ATOM 1387 C C . SER A 1 176 ? 5.654 4.924 -9.457 1.00 97.00 176 SER A C 1
ATOM 1389 O O . SER A 1 176 ? 5.691 4.785 -10.685 1.00 97.00 176 SER A O 1
ATOM 1391 N N . PRO A 1 177 ? 6.775 4.875 -8.720 1.00 97.06 177 PRO A N 1
ATOM 1392 C CA . PRO A 1 177 ? 8.018 4.329 -9.253 1.00 97.06 177 PRO A CA 1
ATOM 1393 C C . PRO A 1 177 ? 7.808 2.908 -9.815 1.00 97.06 177 PRO A C 1
ATOM 1395 O O . PRO A 1 177 ? 6.828 2.239 -9.465 1.00 97.06 177 PRO A O 1
ATOM 1398 N N . PRO A 1 178 ? 8.703 2.412 -10.684 1.00 97.81 178 PRO A N 1
ATOM 1399 C CA . PRO A 1 178 ? 8.632 1.040 -11.166 1.00 97.81 178 PRO A CA 1
ATOM 1400 C C . PRO A 1 178 ? 8.965 0.071 -10.025 1.00 97.81 178 PRO A C 1
ATOM 1402 O O . PRO A 1 178 ? 10.115 -0.049 -9.601 1.00 97.81 178 PRO A O 1
ATOM 1405 N N . LEU A 1 179 ? 7.965 -0.674 -9.558 1.00 98.44 179 LEU A N 1
ATOM 1406 C CA . LEU A 1 179 ? 8.089 -1.585 -8.424 1.00 98.44 179 LEU A CA 1
ATOM 1407 C C . LEU A 1 179 ? 8.160 -3.046 -8.881 1.00 98.44 179 LEU A C 1
ATOM 1409 O O . LEU A 1 179 ? 7.396 -3.495 -9.743 1.00 98.44 179 LEU A O 1
ATOM 1413 N N . ARG A 1 180 ? 9.067 -3.821 -8.274 1.00 98.38 180 ARG A N 1
ATOM 1414 C CA . ARG A 1 180 ? 9.064 -5.289 -8.367 1.00 98.38 180 ARG A CA 1
ATOM 1415 C C . ARG A 1 180 ? 7.873 -5.851 -7.601 1.00 98.38 180 ARG A C 1
ATOM 1417 O O . ARG A 1 180 ? 7.238 -6.786 -8.087 1.00 98.38 180 ARG A O 1
ATOM 1424 N N . LEU A 1 181 ? 7.591 -5.268 -6.440 1.00 98.56 181 LEU A N 1
ATOM 1425 C CA . LEU A 1 181 ? 6.507 -5.619 -5.534 1.00 98.56 181 LEU A CA 1
ATOM 1426 C C . LEU A 1 181 ? 5.925 -4.336 -4.939 1.00 98.56 181 LEU A C 1
ATOM 1428 O O . LEU A 1 181 ? 6.682 -3.462 -4.524 1.00 98.56 181 LEU A O 1
ATOM 1432 N N . LEU A 1 182 ? 4.599 -4.263 -4.872 1.00 98.50 182 LEU A N 1
ATOM 1433 C CA . LEU A 1 182 ? 3.853 -3.285 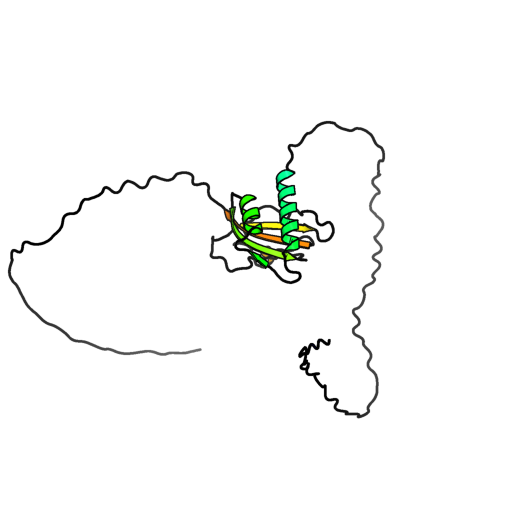-4.091 1.00 98.50 182 LEU A CA 1
ATOM 1434 C C . LEU A 1 182 ? 3.003 -4.029 -3.059 1.00 98.50 182 LEU A C 1
ATOM 1436 O O . LEU A 1 182 ? 2.246 -4.935 -3.419 1.00 98.50 182 LEU A O 1
ATOM 1440 N N . ILE A 1 183 ? 3.116 -3.607 -1.804 1.00 98.62 183 ILE A N 1
ATOM 1441 C CA . ILE A 1 183 ? 2.196 -3.918 -0.714 1.00 98.62 183 ILE A CA 1
ATOM 1442 C C . ILE A 1 183 ? 1.334 -2.677 -0.491 1.00 98.62 183 ILE A C 1
ATOM 1444 O O . ILE A 1 183 ? 1.858 -1.588 -0.262 1.00 98.62 183 ILE A O 1
ATOM 1448 N N . SER A 1 184 ? 0.015 -2.822 -0.564 1.00 98.44 184 SER A N 1
ATOM 1449 C CA . SER A 1 184 ? -0.936 -1.777 -0.172 1.00 98.44 184 SER A CA 1
ATOM 1450 C C . SER A 1 184 ? -1.705 -2.235 1.057 1.00 98.44 184 SER A C 1
ATOM 1452 O O . SER A 1 184 ? -2.447 -3.213 0.990 1.00 98.44 184 SER A O 1
ATOM 1454 N N . VAL A 1 185 ? -1.521 -1.531 2.169 1.00 98.50 185 VAL A N 1
ATOM 1455 C CA . VAL A 1 185 ? -2.157 -1.825 3.456 1.00 98.50 185 VAL A CA 1
ATOM 1456 C C . VAL A 1 185 ? -3.299 -0.845 3.664 1.00 98.50 185 VAL A C 1
ATOM 1458 O O . VAL A 1 185 ? -3.089 0.363 3.572 1.00 98.50 185 VAL A O 1
ATOM 1461 N N . PHE A 1 186 ? -4.496 -1.349 3.951 1.00 98.31 186 PHE A N 1
ATOM 1462 C CA . PHE A 1 186 ? -5.671 -0.535 4.253 1.00 98.31 186 PHE A CA 1
ATOM 1463 C C . PHE A 1 186 ? -6.088 -0.757 5.702 1.00 98.31 186 PHE A C 1
ATOM 1465 O O . PHE A 1 186 ? -6.272 -1.901 6.129 1.00 98.31 186 PHE A O 1
ATOM 1472 N N . ALA A 1 187 ? -6.226 0.330 6.457 1.00 98.06 187 ALA A N 1
ATOM 1473 C CA . ALA A 1 187 ? -6.407 0.268 7.901 1.00 98.06 187 ALA A CA 1
ATOM 1474 C C . ALA A 1 187 ? -7.274 1.403 8.459 1.00 98.06 187 ALA A C 1
ATOM 1476 O O . ALA A 1 187 ? -7.519 2.427 7.810 1.00 98.06 187 ALA A O 1
ATOM 1477 N N . GLN A 1 188 ? -7.706 1.216 9.702 1.00 97.38 188 GLN A N 1
ATOM 1478 C CA . GLN A 1 188 ? -8.308 2.241 10.545 1.00 97.38 188 GLN A CA 1
ATOM 1479 C C . GLN A 1 188 ? -7.302 2.661 11.615 1.00 97.38 188 GLN A C 1
ATOM 1481 O O . GLN A 1 188 ? -6.642 1.813 12.204 1.00 97.38 188 GLN A O 1
ATOM 1486 N N . LYS A 1 189 ? -7.185 3.959 11.890 1.00 95.75 189 LYS A N 1
ATOM 1487 C CA . LYS A 1 189 ? -6.342 4.437 12.989 1.00 95.75 189 LYS A CA 1
ATOM 1488 C C . LYS A 1 189 ? -6.951 3.993 14.323 1.00 95.75 189 LYS A C 1
ATOM 1490 O O . LYS A 1 189 ? -8.142 4.223 14.541 1.00 95.75 189 LYS A O 1
ATOM 1495 N N . THR A 1 190 ? -6.170 3.362 15.194 1.00 92.50 190 THR A N 1
ATOM 1496 C CA . THR A 1 190 ? -6.605 3.066 16.561 1.00 92.50 190 THR A CA 1
ATOM 1497 C C . THR A 1 190 ? -6.551 4.373 17.343 1.00 92.50 190 THR A C 1
ATOM 1499 O O . THR A 1 190 ? -5.506 5.008 17.468 1.00 92.50 190 THR A O 1
ATOM 1502 N N . ILE A 1 191 ? -7.708 4.860 17.790 1.00 81.50 191 ILE A N 1
ATOM 1503 C CA . ILE A 1 191 ? -7.739 5.980 18.728 1.00 81.50 191 ILE A CA 1
ATOM 1504 C C . ILE A 1 191 ? -7.330 5.367 20.070 1.00 81.50 191 ILE A C 1
ATOM 1506 O O . ILE A 1 191 ? -8.024 4.457 20.529 1.00 81.50 191 ILE A O 1
ATOM 1510 N N . PRO A 1 192 ? -6.209 5.779 20.687 1.00 65.69 192 PRO A N 1
ATOM 1511 C CA . PRO A 1 192 ? -5.970 5.413 22.070 1.00 65.69 192 PRO A CA 1
ATOM 1512 C C . PRO A 1 192 ? -7.119 6.033 22.859 1.00 65.69 192 PRO A C 1
ATOM 1514 O O . PRO A 1 192 ? -7.276 7.251 22.837 1.00 65.69 192 PRO A O 1
ATOM 1517 N N . ASN A 1 193 ? -7.973 5.207 23.464 1.00 55.69 193 ASN A N 1
ATOM 1518 C CA . ASN A 1 193 ? -9.078 5.677 24.290 1.00 55.69 193 ASN A CA 1
ATOM 1519 C C . ASN A 1 193 ? -8.523 6.597 25.389 1.00 55.69 193 ASN A C 1
ATOM 1521 O O . ASN A 1 193 ? -8.061 6.140 26.430 1.00 55.69 193 ASN A O 1
ATOM 1525 N N . SER A 1 194 ? -8.566 7.905 25.169 1.00 51.84 194 SER A N 1
ATOM 1526 C CA . SER A 1 194 ? -8.637 8.870 26.249 1.00 51.84 194 SER A CA 1
ATOM 1527 C C . SER A 1 194 ? -10.033 8.736 26.853 1.00 51.84 194 SER A C 1
ATOM 1529 O O . SER A 1 194 ? -11.019 8.931 26.147 1.00 51.84 194 SER A O 1
ATOM 1531 N N . SER A 1 195 ? -10.078 8.378 28.139 1.00 49.09 195 SER A N 1
ATOM 1532 C CA . SER A 1 195 ? -11.252 8.312 29.022 1.00 49.09 195 SER A CA 1
ATOM 1533 C C . SER A 1 195 ? -12.372 7.347 28.625 1.00 49.09 195 SER A C 1
ATOM 1535 O O . SER A 1 195 ? -13.275 7.655 27.854 1.00 49.09 195 SER A O 1
ATOM 1537 N N . GLU A 1 196 ? -12.365 6.206 29.303 1.00 48.47 196 GLU A N 1
ATOM 1538 C CA . GLU A 1 196 ? -13.566 5.484 29.706 1.00 48.47 196 GLU A CA 1
ATOM 1539 C C . GLU A 1 196 ? -14.387 6.422 30.614 1.00 48.47 196 GLU A C 1
ATOM 1541 O O . GLU A 1 196 ? -14.182 6.492 31.827 1.00 48.47 196 GLU A O 1
ATOM 1546 N N . GLU A 1 197 ? -15.251 7.248 30.012 1.00 50.69 197 GLU A N 1
ATOM 1547 C CA . GLU A 1 197 ? -16.286 7.971 30.747 1.00 50.69 197 GLU A CA 1
ATOM 1548 C C . GLU A 1 197 ? -17.220 6.927 31.354 1.00 50.69 197 GLU A C 1
ATOM 1550 O O . GLU A 1 197 ? -18.019 6.274 30.683 1.00 50.69 197 GLU A O 1
ATOM 1555 N N . LYS A 1 198 ? -17.010 6.736 32.654 1.00 45.25 198 LYS A N 1
ATOM 1556 C CA . LYS A 1 198 ? -17.763 5.906 33.577 1.00 45.25 198 LYS A CA 1
ATOM 1557 C C . LYS A 1 198 ? -19.264 6.035 33.296 1.00 45.25 198 LYS A C 1
ATOM 1559 O O . LYS A 1 198 ? -19.891 7.018 33.689 1.00 45.25 198 LYS A O 1
ATOM 1564 N N . ALA A 1 199 ? -19.851 5.021 32.662 1.00 53.75 199 ALA A N 1
ATOM 1565 C CA . ALA A 1 199 ? -21.298 4.864 32.665 1.00 53.75 199 ALA A CA 1
ATOM 1566 C C . ALA A 1 199 ? -21.774 4.866 34.135 1.00 53.75 199 ALA A C 1
ATOM 1568 O O . ALA A 1 199 ? -21.170 4.176 34.967 1.00 53.75 199 ALA A O 1
ATOM 1569 N N . PRO A 1 200 ? -22.797 5.658 34.508 1.00 62.84 200 PRO A N 1
ATOM 1570 C CA . PRO A 1 200 ? -23.294 5.659 35.876 1.00 62.84 200 PRO A CA 1
ATOM 1571 C C . PRO A 1 200 ? -23.800 4.252 36.236 1.00 62.84 200 PRO A C 1
ATOM 1573 O O . PRO A 1 200 ? -24.451 3.612 35.403 1.00 62.84 200 PRO A O 1
ATOM 1576 N N . PRO A 1 201 ? -23.517 3.742 37.452 1.00 47.53 201 PRO A N 1
ATOM 1577 C CA . PRO A 1 201 ? -24.049 2.462 37.887 1.00 47.53 201 PRO A CA 1
ATOM 1578 C C . PRO A 1 201 ? -25.573 2.567 37.928 1.00 47.53 201 PRO A C 1
ATOM 1580 O O . PRO A 1 201 ? -26.140 3.255 38.777 1.00 47.53 201 PRO A O 1
ATOM 1583 N N . SER A 1 202 ? -26.232 1.897 36.983 1.00 51.41 202 SER A N 1
ATOM 1584 C CA . SER A 1 202 ? -27.665 1.652 37.065 1.00 51.41 202 SER A CA 1
ATOM 1585 C C . SER A 1 202 ? -27.880 0.740 38.261 1.00 51.41 202 SER A C 1
ATOM 1587 O O . SER A 1 202 ? -27.487 -0.426 38.254 1.00 51.41 202 SER A O 1
ATOM 1589 N N . GLN A 1 203 ? -28.415 1.337 39.322 1.00 50.16 203 GLN A N 1
ATOM 1590 C CA . GLN A 1 203 ? -28.831 0.653 40.528 1.00 50.16 203 GLN A CA 1
ATOM 1591 C C . GLN A 1 203 ? -29.773 -0.492 40.155 1.00 50.16 203 GLN A C 1
ATOM 1593 O O . GLN A 1 203 ? -30.773 -0.308 39.461 1.00 50.16 203 GLN A O 1
ATOM 1598 N N . SER A 1 204 ? -29.414 -1.674 40.635 1.00 47.38 204 SER A N 1
ATOM 1599 C CA . SER A 1 204 ? -30.285 -2.824 40.796 1.00 47.38 204 SER A CA 1
ATOM 1600 C C . SER A 1 204 ? -31.571 -2.404 41.511 1.00 47.38 204 SER A C 1
ATOM 1602 O O . SER A 1 204 ? -31.525 -2.065 42.693 1.00 47.38 204 SER A O 1
ATOM 1604 N N . PHE A 1 205 ? -32.708 -2.444 40.818 1.00 46.16 205 PHE A N 1
ATOM 1605 C CA . PHE A 1 205 ? -33.981 -2.641 41.498 1.00 46.16 205 PHE A CA 1
ATOM 1606 C C . PHE A 1 205 ? -34.238 -4.146 41.521 1.00 46.16 205 PHE A C 1
ATOM 1608 O O . PHE A 1 205 ? -34.317 -4.813 40.488 1.00 46.16 205 PHE A O 1
ATOM 1615 N N . GLU A 1 206 ? -34.243 -4.685 42.732 1.00 50.16 206 GLU A N 1
ATOM 1616 C CA . GLU A 1 206 ? -34.633 -6.053 43.025 1.00 50.16 206 GLU A CA 1
ATOM 1617 C C . GLU A 1 206 ? -36.087 -6.300 42.605 1.00 50.16 206 GLU A C 1
ATOM 1619 O O . GLU A 1 206 ? -36.913 -5.386 42.526 1.00 50.16 206 GLU A O 1
ATOM 1624 N N . GLY A 1 207 ? -36.377 -7.561 42.293 1.00 46.00 207 GLY A N 1
ATOM 1625 C CA . GLY A 1 207 ? -37.672 -8.003 41.807 1.00 46.00 207 GLY A CA 1
ATOM 1626 C C . GLY A 1 207 ? -38.798 -7.794 42.816 1.00 46.00 207 GLY A C 1
ATOM 1627 O O . GLY A 1 207 ? -38.733 -8.268 43.946 1.00 46.00 207 GLY A O 1
ATOM 1628 N N . MET A 1 208 ? -39.883 -7.185 42.343 1.00 46.31 208 MET A N 1
ATOM 1629 C CA . MET A 1 208 ? -41.209 -7.321 42.936 1.00 46.31 208 MET A CA 1
ATOM 1630 C C . MET A 1 208 ? -42.117 -8.004 41.910 1.00 46.31 208 MET A C 1
ATOM 1632 O O . MET A 1 208 ? -42.452 -7.431 40.874 1.00 46.31 208 MET A O 1
ATOM 1636 N N . ASN A 1 209 ? -42.478 -9.251 42.211 1.00 57.56 209 ASN A N 1
ATOM 1637 C CA . ASN A 1 209 ? -43.528 -10.012 41.535 1.00 57.56 209 ASN A CA 1
ATOM 1638 C C . ASN A 1 209 ? -44.873 -9.261 41.614 1.00 57.56 209 ASN A C 1
ATOM 1640 O O . ASN A 1 209 ? -45.222 -8.810 42.707 1.00 57.56 209 ASN A O 1
ATOM 1644 N N . PRO A 1 210 ? -45.666 -9.188 40.529 1.00 51.69 210 PRO A N 1
ATOM 1645 C CA . PRO A 1 210 ? -47.065 -8.800 40.607 1.00 51.69 210 PRO A CA 1
ATOM 1646 C C . PRO A 1 210 ? -47.963 -9.979 40.200 1.00 51.69 210 PRO A C 1
ATOM 1648 O O . PRO A 1 210 ? -48.156 -10.231 39.018 1.00 51.69 210 PRO A O 1
ATOM 1651 N N . ASP A 1 211 ? -48.489 -10.696 41.187 1.00 45.44 211 ASP A N 1
ATOM 1652 C CA . ASP A 1 211 ? -49.618 -11.637 41.083 1.00 45.44 211 ASP A CA 1
ATOM 1653 C C . ASP A 1 211 ? -50.057 -11.854 42.546 1.00 45.44 211 ASP A C 1
ATOM 1655 O O . ASP A 1 211 ? -49.211 -12.118 43.394 1.00 45.44 211 ASP A O 1
ATOM 1659 N N . ASP A 1 212 ? -51.277 -11.671 43.030 1.00 47.28 212 ASP A N 1
ATOM 1660 C CA . ASP A 1 212 ? -52.599 -11.579 42.434 1.00 47.28 212 ASP A CA 1
ATOM 1661 C C . ASP A 1 212 ? -53.498 -10.990 43.550 1.00 47.28 212 ASP A C 1
ATOM 1663 O O . ASP A 1 212 ? -53.488 -11.491 44.677 1.00 47.28 212 ASP A O 1
ATOM 1667 N N . THR A 1 213 ? -54.226 -9.892 43.325 1.00 50.44 213 THR A N 1
ATOM 1668 C CA . THR A 1 213 ? -55.378 -9.511 44.172 1.00 50.44 213 THR A CA 1
ATOM 1669 C C . THR A 1 213 ? -56.334 -8.643 43.363 1.00 50.44 213 THR A C 1
ATOM 1671 O O . THR A 1 213 ? -56.141 -7.441 43.177 1.00 50.44 213 THR A O 1
ATOM 1674 N N . GLN A 1 214 ? -57.398 -9.285 42.893 1.00 44.59 214 GLN A N 1
ATOM 1675 C CA . GLN A 1 214 ? -58.581 -8.651 42.330 1.00 44.59 214 GLN A CA 1
ATOM 1676 C C . GLN A 1 214 ? -59.370 -7.893 43.401 1.00 44.59 214 GLN A C 1
ATOM 1678 O O . GLN A 1 214 ? -59.648 -8.485 44.436 1.00 44.59 214 GLN A O 1
ATOM 1683 N N . VAL A 1 215 ? -59.852 -6.679 43.099 1.00 48.28 215 VAL A N 1
ATOM 1684 C CA . VAL A 1 215 ? -61.224 -6.241 43.435 1.00 48.28 215 VAL A CA 1
ATOM 1685 C C . VAL A 1 215 ? -61.711 -5.221 42.393 1.00 48.28 215 VAL A C 1
ATOM 1687 O O . VAL A 1 215 ? -61.326 -4.056 42.381 1.00 48.28 215 VAL A O 1
ATOM 1690 N N . GLU A 1 216 ? -62.550 -5.726 41.493 1.00 44.16 216 GLU A N 1
ATOM 1691 C CA . GLU A 1 216 ? -63.841 -5.185 41.053 1.00 44.16 216 GLU A CA 1
ATOM 1692 C C . GLU A 1 216 ? -64.127 -3.682 41.253 1.00 44.16 216 GLU A C 1
ATOM 1694 O O . GLU A 1 216 ? -64.375 -3.219 42.362 1.00 44.16 216 GLU A O 1
ATOM 1699 N N . ASN A 1 217 ? -64.298 -2.952 40.142 1.00 43.41 217 ASN A N 1
ATOM 1700 C CA . ASN A 1 217 ? -65.315 -1.905 40.079 1.00 43.41 217 ASN A CA 1
ATOM 1701 C C . ASN A 1 217 ? -65.992 -1.827 38.706 1.00 43.41 217 ASN A C 1
ATOM 1703 O O . ASN A 1 217 ? -65.394 -1.972 37.643 1.00 43.41 217 ASN A O 1
ATOM 1707 N N . LYS A 1 218 ? -67.310 -1.677 38.792 1.00 42.81 218 LYS A N 1
ATOM 1708 C CA . LYS A 1 218 ? -68.337 -1.986 37.802 1.00 42.81 218 LYS A CA 1
ATOM 1709 C C . LYS A 1 218 ? -68.615 -0.839 36.821 1.00 42.81 218 LYS A C 1
ATOM 1711 O O . LYS A 1 218 ? -68.689 0.310 37.225 1.00 42.81 218 LYS A O 1
ATOM 1716 N N . ARG A 1 219 ? -68.997 -1.265 35.605 1.00 42.50 219 ARG A N 1
ATOM 1717 C CA . ARG A 1 219 ? -70.078 -0.749 34.724 1.00 42.50 219 ARG A CA 1
ATOM 1718 C C . ARG A 1 219 ? -70.005 0.700 34.219 1.00 42.50 219 ARG A C 1
ATOM 1720 O O . ARG A 1 219 ? -70.167 1.621 35.001 1.00 42.50 219 ARG A O 1
ATOM 1727 N N . LEU A 1 220 ? -69.995 0.849 32.885 1.00 47.34 220 LEU A N 1
ATOM 1728 C CA . LEU A 1 220 ? -71.060 1.377 31.983 1.00 47.34 220 LEU A CA 1
ATOM 1729 C C . LEU A 1 220 ? -70.364 1.823 30.672 1.00 47.34 220 LEU A C 1
ATOM 1731 O O . LEU A 1 220 ? -69.408 2.573 30.751 1.00 47.34 220 LEU A O 1
ATOM 1735 N N . GLY A 1 221 ? -70.701 1.483 29.428 1.00 37.41 221 GLY A N 1
ATOM 1736 C CA . GLY A 1 221 ? -71.713 0.667 28.769 1.00 37.41 221 GLY A CA 1
ATO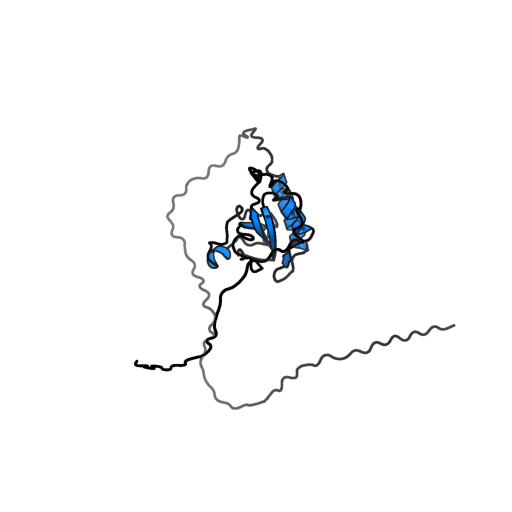M 1737 C C . GLY A 1 221 ? -71.755 1.092 27.281 1.00 37.41 221 GLY A C 1
ATOM 1738 O O . GLY A 1 221 ? -71.674 2.284 27.026 1.00 37.41 221 GLY A O 1
ATOM 1739 N N . ARG A 1 222 ? -71.948 0.130 26.351 1.00 36.81 222 ARG A N 1
ATOM 1740 C CA . ARG A 1 222 ? -72.396 0.280 24.930 1.00 36.81 222 ARG A CA 1
ATOM 1741 C C . ARG A 1 222 ? -71.512 1.116 23.967 1.00 36.81 222 ARG A C 1
ATOM 1743 O O . ARG A 1 222 ? -70.951 2.119 24.350 1.00 36.81 222 ARG A O 1
ATOM 1750 N N . ALA A 1 223 ? -71.402 0.854 22.663 1.00 42.06 223 ALA A N 1
ATOM 1751 C CA . ALA A 1 223 ? -71.881 -0.189 21.756 1.00 42.06 223 ALA A CA 1
ATOM 1752 C C . ALA A 1 223 ? -71.124 -0.069 20.408 1.00 42.06 223 ALA A C 1
ATOM 1754 O O . ALA A 1 223 ? -70.682 1.012 20.041 1.00 42.06 223 ALA A O 1
ATOM 1755 N N . SER A 1 224 ? -71.023 -1.211 19.719 1.00 41.56 224 SER A N 1
ATOM 1756 C CA . SER A 1 224 ? -70.967 -1.470 18.264 1.00 41.56 224 SER A CA 1
ATOM 1757 C C . SER A 1 224 ? -70.826 -0.321 17.252 1.00 41.56 224 SER A C 1
ATOM 1759 O O . SER A 1 224 ? -71.587 0.641 17.278 1.00 41.56 224 SER A O 1
ATOM 1761 N N . GLY A 1 225 ? -70.029 -0.568 16.205 1.00 38.34 225 GLY A N 1
ATOM 1762 C CA . GLY A 1 225 ? -70.200 0.108 14.916 1.00 38.34 225 GLY A CA 1
ATOM 1763 C C . GLY A 1 225 ? -69.114 -0.207 13.893 1.00 38.34 225 GLY A C 1
ATOM 1764 O O . GLY A 1 225 ? -68.107 0.484 13.822 1.00 38.34 225 GLY A O 1
ATOM 1765 N N . ALA A 1 226 ? -69.330 -1.253 13.099 1.00 43.00 226 ALA A N 1
ATOM 1766 C CA . ALA A 1 226 ? -68.580 -1.533 11.879 1.00 43.00 226 ALA A CA 1
ATOM 1767 C C . ALA A 1 226 ? -69.016 -0.615 10.710 1.00 43.00 226 ALA A C 1
ATOM 1769 O O . ALA A 1 226 ? -70.058 0.032 10.789 1.00 43.00 226 ALA A O 1
ATOM 1770 N N . ILE A 1 227 ? -68.278 -0.730 9.591 1.00 41.38 227 ILE A N 1
ATOM 1771 C CA . ILE A 1 227 ? -68.635 -0.422 8.181 1.00 41.38 227 ILE A CA 1
ATOM 1772 C C . ILE A 1 227 ? -67.986 0.846 7.573 1.00 41.38 227 ILE A C 1
ATOM 1774 O O . ILE A 1 227 ? -68.476 1.957 7.726 1.00 41.38 227 ILE A O 1
ATOM 1778 N N . GLY A 1 228 ? -66.903 0.622 6.810 1.00 42.66 228 GLY A N 1
ATOM 1779 C CA . GLY A 1 228 ? -66.842 0.698 5.333 1.00 42.66 228 GLY A CA 1
ATOM 1780 C C . GLY A 1 228 ? -67.104 2.018 4.578 1.00 42.66 228 GLY A C 1
ATOM 1781 O O . GLY A 1 228 ? -68.110 2.678 4.817 1.00 42.66 228 GLY A O 1
ATOM 1782 N N . ARG A 1 229 ? -66.239 2.299 3.578 1.00 50.53 229 ARG A N 1
ATOM 1783 C CA . ARG A 1 229 ? -66.443 2.966 2.252 1.00 50.53 229 ARG A CA 1
ATOM 1784 C C . ARG A 1 229 ? -65.051 3.337 1.700 1.00 50.53 229 ARG A C 1
ATOM 1786 O O . ARG A 1 229 ? -64.310 4.035 2.376 1.00 50.53 229 ARG A O 1
ATOM 1793 N N . ASP A 1 230 ? -64.526 2.708 0.649 1.00 45.50 230 ASP A N 1
ATOM 1794 C CA . ASP A 1 230 ? -64.795 2.930 -0.788 1.00 45.50 230 ASP A CA 1
ATOM 1795 C C . ASP A 1 230 ? -64.923 4.410 -1.196 1.00 45.50 230 ASP A C 1
ATOM 1797 O O . ASP A 1 230 ? -65.840 5.086 -0.721 1.00 45.50 230 ASP A O 1
ATOM 1801 N N . LYS A 1 231 ? -63.997 4.880 -2.057 1.00 51.31 231 LYS A N 1
ATOM 1802 C CA . LYS A 1 231 ? -64.218 5.694 -3.279 1.00 51.31 231 LYS A CA 1
ATOM 1803 C C . LYS A 1 231 ? -62.871 6.203 -3.854 1.00 51.31 231 LYS A C 1
ATOM 1805 O O . LYS A 1 231 ? -62.118 6.842 -3.133 1.00 51.31 231 LYS A O 1
ATOM 1810 N N . THR A 1 232 ? -62.386 5.695 -4.995 1.00 46.03 232 THR A N 1
ATOM 1811 C CA . THR A 1 232 ? -62.575 6.093 -6.421 1.00 46.03 232 THR A CA 1
ATOM 1812 C C . THR A 1 232 ? -61.732 7.282 -6.950 1.00 46.03 232 THR A C 1
ATOM 1814 O O . THR A 1 232 ? -61.824 8.379 -6.421 1.00 46.03 232 THR A O 1
ATOM 1817 N N . LEU A 1 233 ? -61.058 7.017 -8.095 1.00 47.53 233 LEU A N 1
ATOM 1818 C CA . LEU A 1 233 ? -60.636 7.893 -9.228 1.00 47.53 233 LEU A CA 1
ATOM 1819 C C . LEU A 1 233 ? -59.561 8.966 -8.937 1.00 47.53 233 LEU A C 1
ATOM 1821 O O . LEU A 1 233 ? -59.677 9.718 -7.986 1.00 47.53 233 LEU A O 1
ATOM 1825 N N . GLY A 1 234 ? -58.476 9.144 -9.698 1.00 43.09 234 GLY A N 1
ATOM 1826 C CA . GLY A 1 234 ? -58.190 8.847 -11.105 1.00 43.09 234 GLY A CA 1
ATOM 1827 C C . GLY A 1 234 ? -57.973 10.170 -11.850 1.00 43.09 234 GLY A C 1
ATOM 1828 O O . GLY A 1 234 ? -58.904 10.959 -11.877 1.00 43.09 234 GLY A O 1
ATOM 1829 N N . VAL A 1 235 ? -56.788 10.411 -12.431 1.00 51.59 235 VAL A N 1
ATOM 1830 C CA . VAL A 1 235 ? -56.589 11.227 -13.652 1.00 51.59 235 VAL A CA 1
ATOM 1831 C C . VAL A 1 235 ? -55.174 11.031 -14.215 1.00 51.59 235 VAL A C 1
ATOM 1833 O O . VAL A 1 235 ? -54.178 11.439 -13.622 1.00 51.59 235 VAL A O 1
ATOM 1836 N N . ASP A 1 236 ? -55.137 10.412 -15.392 1.00 48.59 236 ASP A N 1
ATOM 1837 C CA . ASP A 1 236 ? -54.101 10.516 -16.418 1.00 48.59 236 ASP A CA 1
ATOM 1838 C C . ASP A 1 236 ? -54.105 11.922 -17.043 1.00 48.59 236 ASP A C 1
ATOM 1840 O O . ASP A 1 236 ? -55.181 12.456 -17.315 1.00 48.59 236 ASP A O 1
ATOM 1844 N N . LEU A 1 237 ? -52.928 12.470 -17.376 1.00 59.09 237 LEU A N 1
ATOM 1845 C CA . LEU A 1 237 ? -52.755 13.269 -18.598 1.00 59.09 237 LEU A CA 1
ATOM 1846 C C . LEU A 1 237 ? -51.268 13.380 -18.984 1.00 59.09 237 LEU A C 1
ATOM 1848 O O . LEU A 1 237 ? -50.524 14.207 -18.459 1.00 59.09 237 LEU A O 1
ATOM 1852 N N . HIS A 1 238 ? -50.848 12.551 -19.943 1.00 49.06 238 HIS A N 1
ATOM 1853 C CA . HIS A 1 238 ? -49.632 12.760 -20.729 1.00 49.06 238 HIS A CA 1
ATOM 1854 C C . HIS A 1 238 ? -49.862 13.866 -21.765 1.00 49.06 238 HIS A C 1
ATOM 1856 O O . HIS A 1 238 ? -50.834 13.836 -22.523 1.00 49.06 238 HIS A O 1
ATOM 1862 N N . LYS A 1 239 ? -48.927 14.814 -21.833 1.00 51.94 239 LYS A N 1
ATOM 1863 C CA . LYS A 1 239 ? -48.776 15.760 -22.940 1.00 51.94 239 LYS A CA 1
ATOM 1864 C C . LYS A 1 239 ? -47.287 16.092 -23.076 1.00 51.94 239 LYS A C 1
ATOM 1866 O O . LYS A 1 239 ? -46.710 16.597 -22.116 1.00 51.94 239 LYS A O 1
ATOM 1871 N N . GLY A 1 240 ? -46.705 15.825 -24.246 1.00 44.56 240 GLY A N 1
ATOM 1872 C CA . GLY A 1 240 ? -45.340 16.219 -24.615 1.00 44.56 240 GLY A CA 1
ATOM 1873 C C . GLY A 1 240 ? -44.581 15.117 -25.319 1.00 44.56 240 GLY A C 1
ATOM 1874 O O . GLY A 1 240 ? -43.784 14.457 -24.625 1.00 44.56 240 GLY A O 1
#

Secondary structure (DSSP, 8-state):
-----------------PPPP------------------------PPPS----------------------THHHHHHHHHHHHHHHHHS-SSSEEEESSSHHHHHHHHH-TTEEEEEEEEEES-SB----SSPPPTTTS-EEEEEEEETTT--EE---S-EE-TTS-HHHHT-B---EEEEEEEEEEE---------------------------------------------------